Protein AF-A0A2D9XVH6-F1 (afdb_monomer)

Radius of gyration: 22.22 Å; Cα contacts (8 Å, |Δi|>4): 385; chains: 1; bounding box: 54×50×65 Å

pLDDT: mean 90.27, std 11.24, range [42.72, 98.5]

Solvent-accessible surface area (backbone atoms only — not comparable to full-atom values): 17294 Å² total; per-residue (Å²): 134,80,88,54,77,80,76,74,51,83,70,87,74,83,79,66,89,84,59,64,83,63,78,88,27,75,91,72,63,66,94,63,78,64,67,56,94,67,63,64,67,63,54,50,54,52,51,53,51,52,52,51,52,57,74,74,50,71,80,28,45,67,46,10,51,49,28,38,50,53,14,51,44,24,43,71,63,70,59,36,52,69,60,12,50,52,24,37,51,50,12,61,74,15,53,40,51,74,69,57,47,53,52,44,53,53,50,55,38,51,46,25,45,42,70,65,41,22,73,58,16,30,68,65,34,54,69,90,65,85,74,67,94,46,74,52,44,53,51,22,44,50,19,31,36,41,60,54,41,53,68,64,50,49,58,48,35,61,53,43,76,76,68,60,55,87,84,42,92,56,40,65,46,48,49,56,53,38,50,51,42,54,74,23,34,69,84,43,56,73,59,14,40,52,43,40,34,46,50,31,38,21,54,38,26,48,62,45,61,39,47,72,60,17,52,50,41,37,52,47,36,47,73,74,32,60,86,24,68,38,27,57,59,40,38,49,51,45,17,54,51,27,45,69,70,69,39,50,72,60,15,37,59,44,15,68,66,36,72,49,86,92,49,24,51,50,17,31,47,44,30,15,46,43,26,41,76,75,70,64,38,56,70,59,12,51,53,32,48,50,46,35,65,74,75,32,81,86,47,88,57,48,64,65,46,55,56,48,51,58,54,53,56,58,63,75,76,110

Secondary structure (DSSP, 8-state):
-PPPGGGG--------SS--SSTT-TTT--TTSSPP---HHHHHHHHHHHHHHHHHS-SSHHHHHHHHHHHHHIIIII--HHHHHHHHHHHHHT---HHHHHHHHHHHHHHHHHTT-HHHHHHHH--SSS---SHHHHHHHHHHHHTT--HHHHHHHHHHHHHS-TTSTTHHHHHHHHHHHIIIIIT--HHHHHHHHHHHHHHHHHHTT-HHHHHHHHHHHHHH-TTSTTHHHHHHHHHHHHHHTT-HHHHHHHHTT---TTTHHHHHHHHHHHIIIII--HHHHHHHHHHHHHH-TT-TTHHHHHHHHHHHHHHH--

Mean predicted aligned error: 5.64 Å

Sequence (318 aa):
MGRGYENQIIQDQIKLEFVNWFPKNEFFNYKLIKSPDIKNDLLANTIEHYQSILALLPLSNTTATVYYRLGEIQSKIIRDYKGSLISYKAALEAKPNFELTKIIHQRIGELYILSGEYELATKYFIPKDHIPIDNKTIHYINSLLYNKNIDTPSALFDSVALTLEPNHHYFNDLLEMHDLIINYYTDGTRDDKEAFKSFFDAEGLIRQHKIPEAISSLNEISNRYPDALITPLSTLRLAILLVEFNEYEKALSVALTIEDPTLKDKGLALAGEIEERFLGNTENALKHYYRILSECESSLLIEPIRLNIRKLSKRNES

Structure (mmCIF, N/CA/C/O backbone):
data_AF-A0A2D9XVH6-F1
#
_entry.id   AF-A0A2D9XVH6-F1
#
loop_
_atom_site.group_PDB
_atom_site.id
_atom_site.type_symbol
_atom_site.label_atom_id
_atom_site.label_alt_id
_atom_site.label_comp_id
_atom_site.label_asym_id
_atom_site.label_entity_id
_atom_site.label_seq_id
_atom_site.pdbx_PDB_ins_code
_atom_site.Cartn_x
_atom_site.Cartn_y
_atom_site.Cartn_z
_atom_site.occupancy
_atom_site.B_iso_or_equiv
_atom_site.auth_seq_id
_atom_site.auth_comp_id
_atom_site.auth_asym_id
_atom_site.auth_atom_id
_atom_site.pdbx_PDB_model_num
ATOM 1 N N . MET A 1 1 ? 28.327 -1.102 -6.921 1.00 46.78 1 MET A N 1
ATOM 2 C CA . MET A 1 1 ? 27.990 0.294 -7.285 1.00 46.78 1 MET A CA 1
ATOM 3 C C . MET A 1 1 ? 28.101 1.150 -6.028 1.00 46.78 1 MET A C 1
ATOM 5 O O . MET A 1 1 ? 27.634 0.703 -4.990 1.00 46.78 1 MET A O 1
ATOM 9 N N . GLY A 1 2 ? 28.764 2.312 -6.079 1.00 42.72 2 GLY A N 1
ATOM 10 C CA . GLY A 1 2 ? 28.808 3.247 -4.941 1.00 42.72 2 GLY A CA 1
ATOM 11 C C . GLY A 1 2 ? 27.436 3.884 -4.688 1.00 42.72 2 GLY A C 1
ATOM 12 O O . GLY A 1 2 ? 26.670 4.047 -5.639 1.00 42.72 2 GLY A O 1
ATOM 13 N N . ARG A 1 3 ? 27.121 4.221 -3.428 1.00 49.00 3 ARG A N 1
ATOM 14 C CA . ARG A 1 3 ? 25.844 4.852 -3.036 1.00 49.00 3 ARG A CA 1
ATOM 15 C C . ARG A 1 3 ? 25.672 6.176 -3.797 1.00 49.00 3 ARG A C 1
ATOM 17 O O . ARG A 1 3 ? 26.502 7.067 -3.645 1.00 49.00 3 ARG A O 1
ATOM 24 N N . GLY A 1 4 ? 24.647 6.284 -4.644 1.00 56.75 4 GLY A N 1
ATOM 25 C CA . GLY A 1 4 ? 24.280 7.540 -5.309 1.00 56.75 4 GLY A CA 1
ATOM 26 C C . GLY A 1 4 ? 23.574 8.504 -4.352 1.00 56.75 4 GLY A C 1
ATOM 27 O O . GLY A 1 4 ? 23.100 8.074 -3.296 1.00 56.75 4 GLY A O 1
ATOM 28 N N . TYR A 1 5 ? 23.537 9.789 -4.714 1.00 56.16 5 TYR A N 1
ATOM 29 C CA . TYR A 1 5 ? 22.962 10.876 -3.911 1.00 56.16 5 TYR A CA 1
ATOM 30 C C . TYR A 1 5 ? 21.512 10.579 -3.496 1.00 56.16 5 TYR A C 1
ATOM 32 O O . TYR A 1 5 ? 21.156 10.768 -2.341 1.00 56.16 5 TYR A O 1
ATOM 40 N N . GLU A 1 6 ? 20.727 9.969 -4.387 1.00 57.69 6 GLU A N 1
ATOM 41 C CA . GLU A 1 6 ? 19.346 9.526 -4.169 1.00 57.69 6 GLU A CA 1
ATOM 42 C C . GLU A 1 6 ? 19.165 8.540 -3.000 1.00 57.69 6 GLU A C 1
ATOM 44 O O . GLU A 1 6 ? 18.092 8.471 -2.409 1.00 57.69 6 GLU A O 1
ATOM 49 N N . ASN A 1 7 ? 20.217 7.811 -2.615 1.00 54.06 7 ASN A N 1
ATOM 50 C CA . ASN A 1 7 ? 20.165 6.850 -1.507 1.00 54.06 7 ASN A CA 1
ATOM 51 C C . ASN A 1 7 ? 20.358 7.505 -0.134 1.00 54.06 7 ASN A C 1
ATOM 53 O O . ASN A 1 7 ? 20.183 6.842 0.884 1.00 54.06 7 ASN A O 1
ATOM 57 N N . GLN A 1 8 ? 20.763 8.777 -0.090 1.00 51.97 8 GLN A N 1
ATOM 58 C CA . GLN A 1 8 ? 20.976 9.525 1.154 1.00 51.97 8 GLN A CA 1
ATOM 59 C C . GLN A 1 8 ? 19.731 10.308 1.587 1.00 51.97 8 GLN A C 1
ATOM 61 O O . GLN A 1 8 ? 19.762 10.995 2.601 1.00 51.97 8 GLN A O 1
ATOM 66 N N . ILE A 1 9 ? 18.641 10.202 0.825 1.00 52.69 9 ILE A N 1
ATOM 67 C CA . ILE A 1 9 ? 17.504 11.120 0.907 1.00 52.69 9 ILE A CA 1
ATOM 68 C C . ILE A 1 9 ? 16.277 10.493 1.588 1.00 52.69 9 ILE A C 1
ATOM 70 O O . ILE A 1 9 ? 15.167 10.993 1.479 1.00 52.69 9 ILE A O 1
ATOM 74 N N . ILE A 1 10 ? 16.445 9.378 2.295 1.00 49.84 10 ILE A N 1
ATOM 75 C CA . ILE A 1 10 ? 15.344 8.762 3.041 1.00 49.84 10 ILE A CA 1
ATOM 76 C C . ILE A 1 10 ? 15.387 9.322 4.464 1.00 49.84 10 ILE A C 1
ATOM 78 O O . ILE A 1 10 ? 16.247 8.927 5.250 1.00 49.84 10 ILE A O 1
ATOM 82 N N . GLN A 1 11 ? 14.482 10.248 4.779 1.00 50.91 11 GLN A N 1
ATOM 83 C CA . GLN A 1 11 ? 14.265 10.748 6.138 1.00 50.91 11 GLN A CA 1
ATOM 84 C C . GLN A 1 11 ? 12.806 10.542 6.569 1.00 50.91 11 GLN A C 1
ATOM 86 O O . GLN A 1 11 ? 11.882 10.697 5.773 1.00 50.91 11 GLN A O 1
ATOM 91 N N . ASP A 1 12 ? 12.657 10.149 7.836 1.00 53.47 12 ASP A N 1
ATOM 92 C CA . ASP A 1 12 ? 11.484 10.261 8.710 1.00 53.47 12 ASP A CA 1
ATOM 93 C C . ASP A 1 12 ? 10.130 9.804 8.151 1.00 53.47 12 ASP A C 1
ATOM 95 O O . ASP A 1 12 ? 9.167 10.565 8.035 1.00 53.47 12 ASP A O 1
ATOM 99 N N . GLN A 1 13 ? 10.017 8.500 7.886 1.00 63.88 13 GLN A N 1
ATOM 100 C CA . GLN A 1 13 ? 8.704 7.859 7.855 1.00 63.88 13 GLN A CA 1
ATOM 101 C C . GLN A 1 13 ? 8.213 7.618 9.281 1.00 63.88 13 GLN A C 1
ATOM 103 O O . GLN A 1 13 ? 8.956 7.113 10.129 1.00 63.88 13 GLN A O 1
ATOM 108 N N . ILE A 1 14 ? 6.947 7.959 9.536 1.00 74.50 14 ILE A N 1
ATOM 109 C CA . ILE A 1 14 ? 6.292 7.599 10.789 1.00 74.50 14 ILE A CA 1
ATOM 110 C C . ILE A 1 14 ? 6.298 6.078 10.890 1.00 74.50 14 ILE A C 1
ATOM 112 O O . ILE A 1 14 ? 5.814 5.377 10.006 1.00 74.50 14 ILE A O 1
ATOM 116 N N . LYS A 1 15 ? 6.873 5.574 11.978 1.00 81.06 15 LYS A N 1
ATOM 117 C CA . LYS A 1 15 ? 6.890 4.150 12.278 1.00 81.06 15 LYS A CA 1
ATOM 118 C C . LYS A 1 15 ? 5.868 3.871 13.364 1.00 81.06 15 LYS A C 1
ATOM 120 O O . LYS A 1 15 ? 6.091 4.291 14.500 1.00 81.06 15 LYS A O 1
ATOM 125 N N . LEU A 1 16 ? 4.799 3.164 13.009 1.00 88.38 16 LEU A N 1
ATOM 126 C CA . LEU A 1 16 ? 3.810 2.650 13.951 1.00 88.38 16 LEU A CA 1
ATOM 127 C C . LEU A 1 16 ? 4.338 1.379 14.637 1.00 88.38 16 LEU A C 1
ATOM 129 O O . LEU A 1 16 ? 5.013 0.546 14.021 1.00 88.38 16 LEU A O 1
ATOM 133 N N . GLU A 1 17 ? 4.080 1.251 15.933 1.00 90.19 17 GLU A N 1
ATOM 134 C CA . GLU A 1 17 ? 4.534 0.146 16.775 1.00 90.19 17 GLU A CA 1
ATOM 135 C C . GLU A 1 17 ? 3.579 -1.042 16.708 1.00 90.19 17 GLU A C 1
ATOM 137 O O . GLU A 1 17 ? 4.049 -2.179 16.618 1.00 90.19 17 GLU A O 1
ATOM 142 N N . PHE A 1 18 ? 2.264 -0.800 16.707 1.00 92.25 18 PHE A N 1
ATOM 143 C CA . PHE A 1 18 ? 1.274 -1.879 16.793 1.00 92.25 18 PHE A CA 1
ATOM 144 C C . PHE A 1 18 ? 0.627 -2.214 15.454 1.00 92.25 18 PHE A C 1
ATOM 146 O O . PHE A 1 18 ? 0.474 -3.388 15.119 1.00 92.25 18 PHE A O 1
ATOM 153 N N . VAL A 1 19 ? 0.258 -1.195 14.676 1.00 91.31 19 VAL A N 1
ATOM 154 C CA . VAL A 1 19 ? -0.554 -1.372 13.468 1.00 91.31 19 VAL A CA 1
ATOM 155 C C . VAL A 1 19 ? 0.204 -0.861 12.258 1.00 91.31 19 VAL A C 1
ATOM 157 O O . VAL A 1 19 ? 0.310 0.337 12.036 1.00 91.31 19 VAL A O 1
ATOM 160 N N . ASN A 1 20 ? 0.731 -1.787 11.461 1.00 86.69 20 ASN A N 1
ATOM 161 C CA . ASN A 1 20 ? 1.395 -1.473 10.202 1.00 86.69 20 ASN A CA 1
ATOM 162 C C . ASN A 1 20 ? 0.554 -1.980 9.031 1.00 86.69 20 ASN A C 1
ATOM 164 O O . ASN A 1 20 ? -0.013 -3.073 9.094 1.00 86.69 20 ASN A O 1
ATOM 168 N N . TRP A 1 21 ? 0.494 -1.197 7.957 1.00 89.44 21 TRP A N 1
ATOM 169 C CA . TRP A 1 21 ? -0.174 -1.606 6.728 1.00 89.44 21 TRP A CA 1
ATOM 170 C C . TRP A 1 21 ? 0.659 -2.669 6.005 1.00 89.44 21 TRP A C 1
ATOM 172 O O . TRP A 1 21 ? 1.737 -2.344 5.511 1.00 89.44 21 TRP A O 1
ATOM 182 N N . PHE A 1 22 ? 0.185 -3.924 6.005 1.00 86.94 22 PHE A N 1
ATOM 183 C CA . PHE A 1 22 ? 0.823 -5.092 5.372 1.00 86.94 22 PHE A CA 1
ATOM 184 C C . PHE A 1 22 ? 2.365 -5.050 5.438 1.00 86.94 22 PHE A C 1
ATOM 186 O O . PHE A 1 22 ? 3.045 -4.812 4.432 1.00 86.94 22 PHE A O 1
ATOM 193 N N . PRO A 1 23 ? 2.947 -5.187 6.647 1.00 77.12 23 PRO A N 1
ATOM 194 C CA . PRO A 1 23 ? 4.353 -4.889 6.866 1.00 77.12 23 PRO A CA 1
ATOM 195 C C . PRO A 1 23 ? 5.244 -5.801 6.019 1.00 77.12 23 PRO A C 1
ATOM 197 O O . PRO A 1 23 ? 5.327 -6.997 6.273 1.00 77.12 23 PRO A O 1
ATOM 200 N N . LYS A 1 24 ? 6.000 -5.192 5.094 1.00 78.50 24 LYS A N 1
ATOM 201 C CA . LYS A 1 24 ? 6.926 -5.849 4.148 1.00 78.50 24 LYS A CA 1
ATOM 202 C C . LYS A 1 24 ? 6.269 -6.580 2.971 1.00 78.50 24 LYS A C 1
ATOM 204 O O . LYS A 1 24 ? 7.008 -7.203 2.220 1.00 78.50 24 LYS A O 1
ATOM 209 N N . ASN A 1 25 ? 4.960 -6.446 2.767 1.00 89.88 25 ASN A N 1
ATOM 210 C CA . ASN A 1 25 ? 4.309 -6.995 1.584 1.00 89.88 25 ASN A CA 1
ATOM 211 C C . ASN A 1 25 ? 4.618 -6.122 0.352 1.00 89.88 25 ASN A C 1
ATOM 213 O O . ASN A 1 25 ? 4.310 -4.922 0.319 1.00 89.88 25 ASN A O 1
ATOM 217 N N . GLU A 1 26 ? 5.234 -6.704 -0.677 1.00 89.81 26 GLU A N 1
ATOM 218 C CA . GLU A 1 26 ? 5.688 -5.967 -1.862 1.00 89.81 26 GLU A CA 1
ATOM 219 C C . GLU A 1 26 ? 4.531 -5.389 -2.707 1.00 89.81 26 GLU A C 1
ATOM 221 O O . GLU A 1 26 ? 4.723 -4.392 -3.415 1.00 89.81 26 GLU A O 1
ATOM 226 N N . PHE A 1 27 ? 3.300 -5.901 -2.567 1.00 91.44 27 PHE A N 1
ATOM 227 C CA . PHE A 1 27 ? 2.109 -5.335 -3.218 1.00 91.44 27 PHE A CA 1
ATOM 228 C C . PHE A 1 27 ? 1.776 -3.929 -2.706 1.00 91.44 27 PHE A C 1
ATOM 230 O O . PHE A 1 27 ? 1.419 -3.046 -3.493 1.00 91.44 27 PHE A O 1
ATOM 237 N N . PHE A 1 28 ? 2.007 -3.669 -1.418 1.00 87.81 28 PHE A N 1
ATOM 238 C CA . PHE A 1 28 ? 1.707 -2.390 -0.767 1.00 87.81 28 PHE A CA 1
ATOM 239 C C . PHE A 1 28 ? 2.953 -1.569 -0.408 1.00 87.81 28 PHE A C 1
ATOM 241 O O . PHE A 1 28 ? 2.833 -0.506 0.183 1.00 87.81 28 PHE A O 1
ATOM 248 N N . ASN A 1 29 ? 4.160 -2.005 -0.774 1.00 73.00 29 ASN A N 1
ATOM 249 C CA . ASN A 1 29 ? 5.412 -1.352 -0.379 1.00 73.00 29 ASN A CA 1
ATOM 250 C C . ASN A 1 29 ? 5.604 0.071 -0.950 1.00 73.00 29 ASN A C 1
ATOM 252 O O . ASN A 1 29 ? 6.168 0.244 -2.035 1.00 73.00 29 ASN A O 1
ATOM 256 N N . TYR A 1 30 ? 5.190 1.107 -0.221 1.00 68.19 30 TYR A N 1
ATOM 257 C CA . TYR A 1 30 ? 5.340 2.515 -0.602 1.00 68.19 30 TYR A CA 1
ATOM 258 C C . TYR A 1 30 ? 6.590 3.157 0.024 1.00 68.19 30 TYR A C 1
ATOM 260 O O . TYR A 1 30 ? 6.535 3.933 0.968 1.00 68.19 30 TYR A O 1
ATOM 268 N N . LYS A 1 31 ? 7.779 2.892 -0.524 1.00 58.66 31 LYS A N 1
ATOM 269 C CA . LYS A 1 31 ? 9.038 3.389 0.076 1.00 58.66 31 LYS A CA 1
ATOM 270 C C . LYS A 1 31 ? 9.138 4.919 0.259 1.00 58.66 31 LYS A C 1
ATOM 272 O O . LYS A 1 31 ? 10.018 5.341 0.997 1.00 58.66 31 LYS A O 1
ATOM 277 N N . LEU A 1 32 ? 8.278 5.743 -0.359 1.00 57.59 32 LEU A N 1
ATOM 278 C CA . LEU A 1 32 ? 8.366 7.215 -0.352 1.00 57.59 32 LEU A CA 1
ATOM 279 C C . LEU A 1 32 ? 6.993 7.927 -0.453 1.00 57.59 32 LEU A C 1
ATOM 281 O O . LEU A 1 32 ? 6.768 8.696 -1.379 1.00 57.59 32 LEU A O 1
ATOM 285 N N . ILE A 1 33 ? 6.060 7.729 0.487 1.00 59.94 33 ILE A N 1
ATOM 286 C CA . ILE A 1 33 ? 4.796 8.506 0.468 1.00 59.94 33 ILE A CA 1
ATOM 287 C C . ILE A 1 33 ? 5.046 10.021 0.590 1.00 59.94 33 ILE A C 1
ATOM 289 O O . ILE A 1 33 ? 4.496 10.822 -0.177 1.00 59.94 33 ILE A O 1
ATOM 293 N N . LYS A 1 34 ? 5.928 10.424 1.511 1.00 63.81 34 LYS A N 1
ATOM 294 C CA . LYS A 1 34 ? 6.395 11.810 1.625 1.00 63.81 34 LYS A CA 1
ATOM 295 C C . LYS A 1 34 ? 7.558 12.046 0.673 1.00 63.81 34 LYS A C 1
ATOM 297 O O . LYS A 1 34 ? 8.501 11.256 0.631 1.00 63.81 34 LYS A O 1
ATOM 302 N N . SER A 1 35 ? 7.486 13.147 -0.076 1.00 62.94 35 SER A N 1
ATOM 303 C CA . SER A 1 35 ? 8.661 13.642 -0.787 1.00 62.94 35 SER A CA 1
ATOM 304 C C . SER A 1 35 ? 9.744 13.965 0.236 1.00 62.94 35 SER A C 1
ATOM 306 O O . SER A 1 35 ? 9.429 14.527 1.288 1.00 62.94 35 SER A O 1
ATOM 308 N N . PRO A 1 36 ? 11.003 13.628 -0.051 1.00 64.69 36 PRO A N 1
ATOM 309 C CA . PRO A 1 36 ? 12.085 14.009 0.831 1.00 64.69 36 PRO A CA 1
ATOM 310 C C . PRO A 1 36 ? 12.213 15.531 0.931 1.00 64.69 36 PRO A C 1
ATOM 312 O O . PRO A 1 36 ? 12.060 16.233 -0.071 1.00 64.69 36 PRO A O 1
ATOM 315 N N . ASP A 1 37 ? 12.548 16.028 2.121 1.00 65.69 37 ASP A N 1
ATOM 316 C CA . ASP A 1 37 ? 12.876 17.438 2.327 1.00 65.69 37 ASP A CA 1
ATOM 317 C C . ASP A 1 37 ? 14.290 17.719 1.793 1.00 65.69 37 ASP A C 1
ATOM 319 O O . ASP A 1 37 ? 15.303 17.469 2.450 1.00 65.69 37 ASP A O 1
ATOM 323 N N . ILE A 1 38 ? 14.371 18.165 0.537 1.00 66.94 38 ILE A N 1
ATOM 324 C CA . ILE A 1 38 ? 15.629 18.536 -0.112 1.00 66.94 38 ILE A CA 1
ATOM 325 C C . ILE A 1 38 ? 15.617 20.029 -0.391 1.00 66.94 38 ILE A C 1
ATOM 327 O O . ILE A 1 38 ? 14.724 20.544 -1.061 1.00 66.94 38 ILE A O 1
ATOM 331 N N . LYS A 1 39 ? 16.688 20.716 0.015 1.00 70.56 39 LYS A N 1
ATOM 332 C CA . LYS A 1 39 ? 16.930 22.101 -0.400 1.00 70.56 39 LYS A CA 1
ATOM 333 C C . LYS A 1 39 ? 16.999 22.191 -1.927 1.00 70.56 39 LYS A C 1
ATOM 335 O O . LYS A 1 39 ? 17.870 21.569 -2.539 1.00 70.56 39 LYS A O 1
ATOM 340 N N . ASN A 1 40 ? 16.133 23.016 -2.513 1.00 72.31 40 ASN A N 1
ATOM 341 C CA . ASN A 1 40 ? 16.018 23.206 -3.963 1.00 72.31 40 ASN A CA 1
ATOM 342 C C . ASN A 1 40 ? 17.371 23.464 -4.648 1.00 72.31 40 ASN A C 1
ATOM 344 O O . ASN A 1 40 ? 17.654 22.851 -5.674 1.00 72.31 40 ASN A O 1
ATOM 348 N N . ASP A 1 41 ? 18.240 24.279 -4.044 1.00 73.44 41 ASP A N 1
ATOM 349 C CA . ASP A 1 41 ? 19.558 24.609 -4.606 1.00 73.44 41 ASP A CA 1
ATOM 350 C C . ASP A 1 41 ? 20.472 23.380 -4.746 1.00 73.44 41 ASP A C 1
ATOM 352 O O . ASP A 1 41 ? 21.209 23.239 -5.718 1.00 73.44 41 ASP A O 1
ATOM 356 N N . LEU A 1 42 ? 20.416 22.446 -3.792 1.00 76.38 42 LEU A N 1
ATOM 357 C CA . LEU A 1 42 ? 21.248 21.241 -3.810 1.00 76.38 42 LEU A CA 1
ATOM 358 C C . LEU A 1 42 ? 20.768 20.243 -4.873 1.00 76.38 42 LEU A C 1
ATOM 360 O O . LEU A 1 42 ? 21.581 19.602 -5.547 1.00 76.38 42 LEU A O 1
ATOM 364 N N . LEU A 1 43 ? 19.449 20.143 -5.053 1.00 80.19 43 LEU A N 1
ATOM 365 C CA . LEU A 1 43 ? 18.845 19.348 -6.117 1.00 80.19 43 LEU A CA 1
ATOM 366 C C . LEU A 1 43 ? 19.177 19.932 -7.497 1.00 80.19 43 LEU A C 1
ATOM 368 O O . LEU A 1 43 ? 19.607 19.186 -8.377 1.00 80.19 43 LEU A O 1
ATOM 372 N N . ALA A 1 44 ? 19.053 21.252 -7.661 1.00 81.81 44 ALA A N 1
ATOM 373 C CA . ALA A 1 44 ? 19.393 21.956 -8.896 1.00 81.81 44 ALA A CA 1
ATOM 374 C C . ALA A 1 44 ? 20.865 21.739 -9.281 1.00 81.81 44 ALA A C 1
ATOM 376 O O . ALA A 1 44 ? 21.142 21.229 -10.365 1.00 81.81 44 ALA A O 1
ATOM 377 N N . ASN A 1 45 ? 21.797 21.978 -8.351 1.00 83.44 45 ASN A N 1
ATOM 378 C CA . ASN A 1 45 ? 23.230 21.751 -8.571 1.00 83.44 45 ASN A CA 1
ATOM 379 C C . ASN A 1 45 ? 23.542 20.297 -8.973 1.00 83.44 45 ASN A C 1
ATOM 381 O O . ASN A 1 45 ? 24.396 20.042 -9.823 1.00 83.44 45 ASN A O 1
A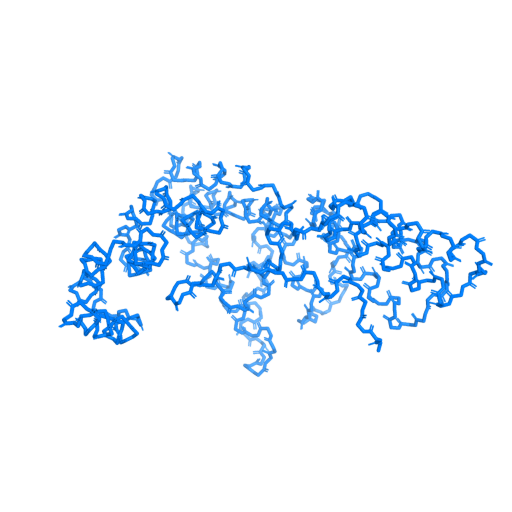TOM 385 N N . THR A 1 46 ? 22.846 19.321 -8.377 1.00 85.44 46 THR A N 1
ATOM 386 C CA . THR A 1 46 ? 23.024 17.897 -8.709 1.00 85.44 46 THR A CA 1
ATOM 387 C C . THR A 1 46 ? 22.579 17.594 -10.141 1.00 85.44 46 THR A C 1
ATOM 389 O O . THR A 1 46 ? 23.270 16.880 -10.871 1.00 85.44 46 THR A O 1
ATOM 392 N N . ILE A 1 47 ? 21.436 18.144 -10.558 1.00 87.31 47 ILE A N 1
ATOM 393 C CA . ILE A 1 47 ? 20.909 17.983 -11.917 1.00 87.31 47 ILE A CA 1
ATOM 394 C C . ILE A 1 47 ? 21.849 18.640 -12.933 1.00 87.31 47 ILE A C 1
ATOM 396 O O . ILE A 1 47 ? 22.214 17.996 -13.918 1.00 87.31 47 ILE A O 1
ATOM 400 N N . GLU A 1 48 ? 22.304 19.868 -12.669 1.00 88.06 48 GLU A N 1
ATOM 401 C CA . GLU A 1 48 ? 23.253 20.592 -13.526 1.00 88.06 48 GLU A CA 1
ATOM 402 C C . GLU A 1 48 ? 24.575 19.833 -13.693 1.00 88.06 48 GLU A C 1
ATOM 404 O O . GLU A 1 48 ? 25.121 19.743 -14.799 1.00 88.06 48 GLU A O 1
ATOM 409 N N . HIS A 1 49 ? 25.079 19.223 -12.617 1.00 88.19 49 HIS A N 1
ATOM 410 C CA . HIS A 1 49 ? 26.289 18.409 -12.672 1.00 88.19 49 HIS A CA 1
ATOM 411 C C . HIS A 1 49 ? 26.118 17.188 -13.586 1.00 88.19 49 HIS A C 1
ATOM 413 O O . HIS A 1 49 ? 26.964 16.932 -14.447 1.00 88.19 49 HIS A O 1
ATOM 419 N N . TYR A 1 50 ? 25.010 16.452 -13.454 1.00 90.69 50 TYR A N 1
ATOM 420 C CA . TYR A 1 50 ? 24.729 15.320 -14.338 1.00 90.69 50 TYR A CA 1
ATOM 421 C C . TYR A 1 50 ? 24.559 15.747 -15.797 1.00 90.69 50 TYR A C 1
ATOM 423 O O . TYR A 1 50 ? 25.112 15.101 -16.687 1.00 90.69 50 TYR A O 1
ATOM 431 N N . GLN A 1 51 ? 23.859 16.852 -16.053 1.00 89.69 51 GLN A N 1
ATOM 432 C CA . GLN A 1 51 ? 23.698 17.397 -17.402 1.00 89.69 51 GLN A CA 1
ATOM 433 C C . GLN A 1 51 ? 25.043 17.807 -18.018 1.00 89.69 51 GLN A C 1
ATOM 435 O O . GLN A 1 51 ? 25.295 17.512 -19.185 1.00 89.69 51 GLN A O 1
ATOM 440 N N . SER A 1 52 ? 25.942 18.396 -17.227 1.00 90.81 52 SER A N 1
ATOM 441 C CA . SER A 1 52 ? 27.296 18.753 -17.667 1.00 90.81 52 SER A CA 1
ATOM 442 C C . SER A 1 52 ? 28.114 17.525 -18.076 1.00 90.81 52 SER A C 1
ATOM 444 O O . SER A 1 52 ? 28.770 17.537 -19.115 1.00 90.81 52 SER A O 1
ATOM 446 N N . ILE A 1 53 ? 28.042 16.431 -17.306 1.00 89.50 53 ILE A N 1
ATOM 447 C CA . ILE A 1 53 ? 28.704 15.166 -17.666 1.00 89.50 53 ILE A CA 1
ATOM 448 C C . ILE A 1 53 ? 28.168 14.634 -19.003 1.00 89.50 53 ILE A C 1
ATOM 450 O O . ILE A 1 53 ? 28.948 14.213 -19.859 1.00 89.50 53 ILE A O 1
ATOM 454 N N . LEU A 1 54 ? 26.847 14.666 -19.191 1.00 92.69 54 LEU A N 1
ATOM 455 C CA . LEU A 1 54 ? 26.191 14.185 -20.409 1.00 92.69 54 LEU A CA 1
ATOM 456 C C . LEU A 1 54 ? 26.523 15.033 -21.643 1.00 92.69 54 LEU A C 1
ATOM 458 O O . LEU A 1 54 ? 26.574 14.494 -22.744 1.00 92.69 54 LEU A O 1
ATOM 462 N N . ALA A 1 55 ? 26.785 16.330 -21.471 1.00 90.88 55 ALA A N 1
ATOM 463 C CA . A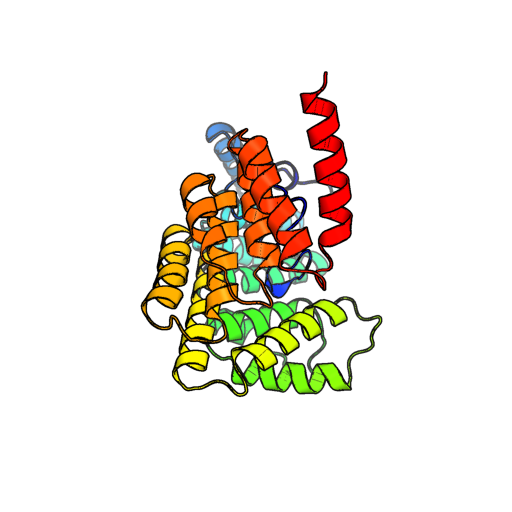LA A 1 55 ? 27.198 17.214 -22.559 1.00 90.88 55 ALA A CA 1
ATOM 464 C C . ALA A 1 55 ? 28.647 16.971 -23.022 1.00 90.88 55 ALA A C 1
ATOM 466 O O . ALA A 1 55 ? 28.980 17.243 -24.174 1.00 90.88 55 ALA A O 1
ATOM 467 N N . LEU A 1 56 ? 29.515 16.479 -22.130 1.00 91.00 56 LEU A N 1
ATOM 468 C CA . LEU A 1 56 ? 30.959 16.370 -22.372 1.00 91.00 56 LEU A CA 1
ATOM 469 C C . LEU A 1 56 ? 31.422 14.966 -22.777 1.00 91.00 56 LEU A C 1
ATOM 471 O O . LEU A 1 56 ? 32.489 14.828 -23.376 1.00 91.00 56 LEU A O 1
ATOM 475 N N . LEU A 1 57 ? 30.668 13.920 -22.428 1.00 91.44 57 LEU A N 1
ATOM 476 C CA . LEU A 1 57 ? 31.091 12.532 -22.623 1.00 91.44 57 LEU A CA 1
ATOM 477 C C . LEU A 1 57 ? 30.336 11.833 -23.765 1.00 91.44 57 LEU A C 1
ATOM 479 O O . LEU A 1 57 ? 29.126 12.001 -23.904 1.00 91.44 57 LEU A O 1
ATOM 483 N N . PRO A 1 58 ? 31.010 10.969 -24.548 1.00 92.06 58 PRO A N 1
ATOM 484 C CA . PRO A 1 58 ? 30.351 10.167 -25.573 1.00 92.06 58 PRO A CA 1
ATOM 485 C C . PRO A 1 58 ? 29.459 9.064 -24.971 1.00 92.06 58 PRO A C 1
ATOM 487 O O . PRO A 1 58 ? 29.574 8.685 -23.798 1.00 92.06 58 PRO A O 1
ATOM 490 N N . LEU A 1 59 ? 28.590 8.490 -25.810 1.00 93.81 59 LEU A N 1
ATOM 491 C CA . LEU A 1 59 ? 27.724 7.366 -25.436 1.00 93.81 59 LEU A CA 1
ATOM 492 C C . LEU A 1 59 ? 28.549 6.160 -24.966 1.00 93.81 59 LEU A C 1
ATOM 494 O O . LEU A 1 59 ? 29.396 5.635 -25.691 1.00 93.81 59 LEU A O 1
ATOM 498 N N . SER A 1 60 ? 28.294 5.731 -23.736 1.00 94.44 60 SER A N 1
ATOM 499 C CA . SER A 1 60 ? 29.001 4.659 -23.046 1.00 94.44 60 SER A CA 1
ATOM 500 C C . SER A 1 60 ? 28.185 4.179 -21.847 1.00 94.44 60 SER A C 1
ATOM 502 O O . SER A 1 60 ? 27.313 4.887 -21.344 1.00 94.44 60 SER A O 1
ATOM 504 N N . ASN A 1 61 ? 28.552 3.027 -21.283 1.00 94.25 61 ASN A N 1
ATOM 505 C CA . ASN A 1 61 ? 27.949 2.546 -20.039 1.00 94.25 61 ASN A CA 1
ATOM 506 C C . ASN A 1 61 ? 28.001 3.590 -18.896 1.00 94.25 61 ASN A C 1
ATOM 508 O O . ASN A 1 61 ? 27.116 3.627 -18.039 1.00 94.25 61 ASN A O 1
ATOM 512 N N . THR A 1 62 ? 29.015 4.461 -18.885 1.00 93.62 62 THR A N 1
ATOM 513 C CA . THR A 1 62 ? 29.116 5.569 -17.927 1.00 93.62 62 THR A CA 1
ATOM 514 C C . THR A 1 62 ? 28.006 6.594 -18.143 1.00 93.62 62 THR A C 1
ATOM 516 O O . THR A 1 62 ? 27.279 6.896 -17.200 1.00 93.62 62 THR A O 1
ATOM 519 N N . THR A 1 63 ? 27.816 7.091 -19.368 1.00 95.56 63 THR A N 1
ATOM 520 C CA . THR A 1 63 ? 26.743 8.057 -19.664 1.00 95.56 63 THR A CA 1
ATOM 521 C C . THR A 1 63 ? 25.354 7.429 -19.538 1.00 95.56 63 THR A C 1
ATOM 523 O O . THR A 1 63 ? 24.450 8.082 -19.023 1.00 95.56 63 THR A O 1
ATOM 526 N N . ALA A 1 64 ? 25.200 6.134 -19.837 1.00 96.75 64 ALA A N 1
ATOM 527 C CA . ALA A 1 64 ? 23.985 5.377 -19.526 1.00 96.75 64 ALA A CA 1
ATOM 528 C C . ALA A 1 64 ? 23.662 5.373 -18.023 1.00 96.75 64 ALA A C 1
ATOM 530 O O . ALA A 1 64 ? 22.514 5.564 -17.626 1.00 96.75 64 ALA A O 1
ATOM 531 N N . THR A 1 65 ? 24.679 5.214 -17.170 1.00 95.88 65 THR A N 1
ATOM 532 C CA . THR A 1 65 ? 24.511 5.274 -15.709 1.00 95.88 65 THR A CA 1
ATOM 533 C C . THR A 1 65 ? 24.079 6.670 -15.255 1.00 95.88 65 THR A C 1
ATOM 535 O O . THR A 1 65 ? 23.258 6.789 -14.346 1.00 95.88 65 THR A O 1
ATOM 538 N N . VAL A 1 66 ? 24.602 7.728 -15.882 1.00 95.56 66 VAL A N 1
ATOM 539 C CA . VAL A 1 66 ? 24.208 9.110 -15.570 1.00 95.56 66 VAL A CA 1
ATOM 540 C C . VAL A 1 66 ? 22.756 9.378 -15.967 1.00 95.56 66 VAL A C 1
ATOM 542 O O . VAL A 1 66 ? 21.991 9.857 -15.132 1.00 95.56 66 VAL A O 1
ATOM 545 N N . TYR A 1 67 ? 22.346 9.001 -17.182 1.00 97.00 67 TYR A N 1
ATOM 546 C CA . TYR A 1 67 ? 20.944 9.093 -17.604 1.00 97.00 67 TYR A CA 1
ATOM 547 C C . TYR A 1 67 ? 20.008 8.303 -16.682 1.00 97.00 67 TYR A C 1
ATOM 549 O O . TYR A 1 67 ? 18.976 8.820 -16.262 1.00 97.00 67 TYR A O 1
ATOM 557 N N . TYR A 1 68 ? 20.390 7.080 -16.300 1.00 96.25 68 TYR A N 1
ATOM 558 C CA . TYR A 1 68 ? 19.626 6.277 -15.345 1.00 96.25 68 TYR A CA 1
ATOM 559 C C . TYR A 1 68 ? 19.432 7.004 -14.005 1.00 96.25 68 TYR A C 1
ATOM 561 O O . TYR A 1 68 ? 18.312 7.092 -13.507 1.00 96.25 68 TYR A O 1
ATOM 569 N N . ARG A 1 69 ? 20.498 7.583 -13.435 1.00 93.56 69 ARG A N 1
ATOM 570 C CA . ARG A 1 69 ? 20.413 8.333 -12.170 1.00 93.56 69 ARG A CA 1
ATOM 571 C C . ARG A 1 69 ? 19.558 9.590 -12.283 1.00 93.56 69 ARG A C 1
ATOM 573 O O . ARG A 1 69 ? 18.818 9.898 -11.353 1.00 93.56 69 ARG A O 1
ATOM 580 N N . LEU A 1 70 ? 19.628 10.292 -13.413 1.00 93.50 70 LEU A N 1
ATOM 581 C CA . LEU A 1 70 ? 18.758 11.435 -13.675 1.00 93.50 70 LEU A CA 1
ATOM 582 C C . LEU A 1 70 ? 17.284 11.004 -13.701 1.00 93.50 70 LEU A C 1
ATOM 584 O O . LEU A 1 70 ? 16.450 11.659 -13.079 1.00 93.50 70 LEU A O 1
ATOM 588 N N . GLY A 1 71 ? 16.982 9.863 -14.329 1.00 94.19 71 GLY A N 1
ATOM 589 C CA . GLY A 1 71 ? 15.645 9.270 -14.319 1.00 94.19 71 GLY A CA 1
ATOM 590 C C . GLY A 1 71 ? 15.158 8.886 -12.917 1.00 94.19 71 GLY A C 1
ATOM 591 O O . GLY A 1 71 ? 13.998 9.143 -12.585 1.00 94.19 71 GLY A O 1
ATOM 592 N N . GLU A 1 72 ? 16.033 8.345 -12.065 1.00 92.12 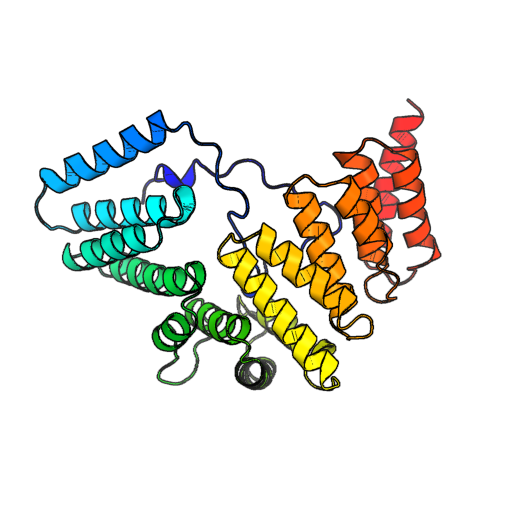72 GLU A N 1
ATOM 593 C CA . GLU A 1 72 ? 15.705 8.021 -10.667 1.00 92.12 72 GLU A CA 1
ATOM 594 C C . GLU A 1 72 ? 15.391 9.289 -9.855 1.00 92.12 72 GLU A C 1
ATOM 596 O O . GLU A 1 72 ? 14.416 9.311 -9.107 1.00 92.12 72 GLU A O 1
ATOM 601 N N . ILE A 1 73 ? 16.159 10.369 -10.042 1.00 88.75 73 ILE A N 1
ATOM 602 C CA . ILE A 1 73 ? 15.887 11.673 -9.413 1.00 88.75 73 ILE A CA 1
ATOM 603 C C . ILE A 1 73 ? 14.542 12.228 -9.890 1.00 88.75 73 ILE A C 1
ATOM 605 O O . ILE A 1 73 ? 13.699 12.613 -9.079 1.00 88.75 73 ILE A O 1
ATOM 609 N N . GLN A 1 74 ? 14.312 12.236 -11.203 1.00 91.19 74 GLN A N 1
ATOM 610 C CA . GLN A 1 74 ? 13.076 12.754 -11.782 1.00 91.19 74 GLN A CA 1
ATOM 611 C C . GLN A 1 74 ? 11.847 11.988 -11.291 1.00 91.19 74 GLN A C 1
ATOM 613 O O . GLN A 1 74 ? 10.863 12.617 -10.923 1.00 91.19 74 GLN A O 1
ATOM 618 N N . SER A 1 75 ? 11.903 10.656 -11.216 1.00 89.69 75 SER A N 1
ATOM 619 C CA . SER A 1 75 ? 10.758 9.841 -10.783 1.00 89.69 75 SER A CA 1
ATOM 620 C C . SER A 1 75 ? 10.519 9.872 -9.274 1.00 89.69 75 SER A C 1
ATOM 622 O O . SER A 1 75 ? 9.376 10.022 -8.852 1.00 89.69 75 SER A O 1
ATOM 624 N N . LYS A 1 76 ? 11.567 9.735 -8.452 1.00 84.88 76 LYS A N 1
ATOM 625 C CA . LYS A 1 76 ? 11.421 9.535 -6.997 1.00 84.88 76 LYS A CA 1
ATOM 626 C C . LYS A 1 76 ? 11.389 10.826 -6.191 1.00 84.88 76 LYS A C 1
ATOM 628 O O . LYS A 1 76 ? 10.807 10.848 -5.113 1.00 84.88 76 LYS A O 1
ATOM 633 N N . ILE A 1 77 ? 12.037 11.878 -6.688 1.00 83.12 77 ILE A N 1
ATOM 634 C CA . ILE A 1 77 ? 12.195 13.142 -5.960 1.00 83.12 77 ILE A CA 1
ATOM 635 C C . ILE A 1 77 ? 11.280 14.202 -6.564 1.00 83.12 77 ILE A C 1
ATOM 637 O O . ILE A 1 77 ? 10.445 14.769 -5.868 1.00 83.12 77 ILE A O 1
ATOM 641 N N . ILE A 1 78 ? 11.427 14.448 -7.867 1.00 86.50 78 ILE A N 1
ATOM 642 C CA . ILE A 1 78 ? 10.708 15.527 -8.564 1.00 86.50 78 ILE A CA 1
ATOM 643 C C . ILE A 1 78 ? 9.286 15.093 -8.938 1.00 86.50 78 ILE A C 1
ATOM 645 O O . ILE A 1 78 ? 8.398 15.931 -9.055 1.00 86.50 78 ILE A O 1
ATOM 649 N N . ARG A 1 79 ? 9.069 13.781 -9.107 1.00 87.69 79 ARG A N 1
ATOM 650 C CA . ARG A 1 79 ? 7.836 13.175 -9.636 1.00 87.69 79 ARG A CA 1
ATOM 651 C C . ARG A 1 79 ? 7.509 13.633 -11.067 1.00 87.69 79 ARG A C 1
ATOM 653 O O . ARG A 1 79 ? 6.361 13.608 -11.499 1.00 87.69 79 ARG A O 1
ATOM 660 N N . ASP A 1 80 ? 8.537 14.000 -11.836 1.00 91.94 80 ASP A N 1
ATOM 661 C CA . ASP A 1 80 ? 8.448 14.223 -13.280 1.00 91.94 80 ASP A CA 1
ATOM 662 C C . ASP A 1 80 ? 8.556 12.879 -14.010 1.00 91.94 80 ASP A C 1
ATOM 664 O O . ASP A 1 80 ? 9.620 12.472 -14.492 1.00 91.94 80 ASP A O 1
ATOM 668 N N . TYR A 1 81 ? 7.439 12.153 -14.065 1.00 93.50 81 TYR A N 1
ATOM 669 C CA . TYR A 1 81 ? 7.411 10.834 -14.692 1.00 93.50 81 TYR A CA 1
ATOM 670 C C . TYR A 1 81 ? 7.700 10.901 -16.198 1.00 93.50 81 TYR A C 1
ATOM 672 O O . TYR A 1 81 ? 8.355 10.017 -16.745 1.00 93.50 81 TYR A O 1
ATOM 680 N N . LYS A 1 82 ? 7.302 11.981 -16.879 1.00 95.00 82 LYS A N 1
ATOM 681 C CA . LYS A 1 82 ? 7.584 12.151 -18.310 1.00 95.00 82 LYS A CA 1
ATOM 682 C C . LYS A 1 82 ? 9.076 12.3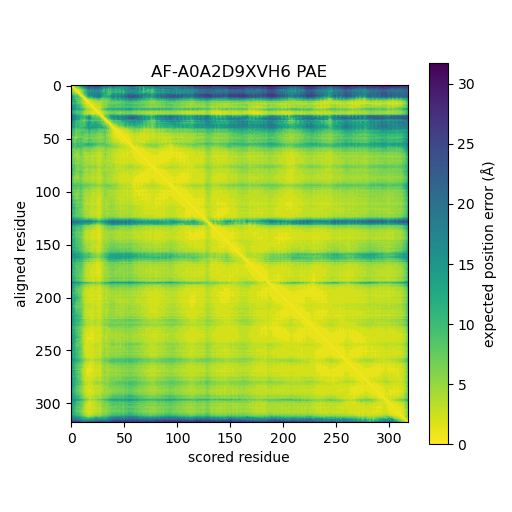74 -18.558 1.00 95.00 82 LYS A C 1
ATOM 684 O O . LYS A 1 82 ? 9.650 11.708 -19.421 1.00 95.00 82 LYS A O 1
ATOM 689 N N . GLY A 1 83 ? 9.709 13.272 -17.803 1.00 95.06 83 GLY A N 1
ATOM 690 C CA . GLY A 1 83 ? 11.151 13.508 -17.871 1.00 95.06 83 GLY A CA 1
ATOM 691 C C . GLY A 1 83 ? 11.952 12.265 -17.497 1.00 95.06 83 GLY A C 1
ATOM 692 O O . GLY A 1 83 ? 12.898 11.914 -18.201 1.00 95.06 83 GLY A O 1
ATOM 693 N N . SER A 1 84 ? 11.509 11.532 -16.472 1.00 96.12 84 SER A N 1
ATOM 694 C CA . SER A 1 84 ? 12.118 10.263 -16.069 1.00 96.12 84 SER A CA 1
ATOM 695 C C . SER A 1 84 ? 12.101 9.225 -17.196 1.00 96.12 84 SER A C 1
ATOM 697 O O . SER A 1 84 ? 13.134 8.620 -17.490 1.00 96.12 84 SER A O 1
ATOM 699 N N . LEU A 1 85 ? 10.972 9.075 -17.904 1.00 96.94 85 LEU A N 1
ATOM 700 C CA . LEU A 1 85 ? 10.865 8.153 -19.038 1.00 96.94 85 LEU A CA 1
ATOM 701 C C . LEU A 1 85 ? 11.837 8.522 -20.166 1.00 96.94 85 LEU A C 1
ATOM 703 O O . LEU A 1 85 ? 12.436 7.634 -20.776 1.00 96.94 85 LEU A O 1
ATOM 707 N N . ILE A 1 86 ? 11.999 9.820 -20.445 1.00 97.25 86 ILE A N 1
ATOM 708 C CA . ILE A 1 86 ? 12.956 10.318 -21.444 1.00 97.25 86 ILE A CA 1
ATOM 709 C C . ILE A 1 86 ? 14.381 9.938 -21.029 1.00 97.25 86 ILE A C 1
ATOM 711 O O . ILE A 1 86 ? 15.115 9.362 -21.832 1.00 97.25 86 ILE A O 1
ATOM 715 N N . SER A 1 87 ? 14.746 10.181 -19.769 1.00 97.19 87 SER A N 1
ATOM 716 C CA . SER A 1 87 ? 16.060 9.828 -19.224 1.00 97.19 87 SER A CA 1
ATOM 717 C C . SER A 1 87 ? 16.325 8.321 -19.270 1.00 97.19 87 SER A C 1
ATOM 719 O O . SER A 1 87 ? 17.400 7.902 -19.690 1.00 97.19 87 SER A O 1
ATOM 721 N N . TYR A 1 88 ? 15.352 7.475 -18.924 1.00 97.94 88 TYR A N 1
ATOM 722 C CA . TYR A 1 88 ? 15.508 6.021 -19.020 1.00 97.94 88 TYR A CA 1
ATOM 723 C C . TYR A 1 88 ? 15.670 5.528 -20.460 1.00 97.94 88 TYR A C 1
ATOM 725 O O . TYR A 1 88 ? 16.504 4.659 -20.718 1.00 97.94 88 TYR A O 1
ATOM 733 N N . LYS A 1 89 ? 14.934 6.095 -21.420 1.00 97.62 89 LYS A N 1
ATOM 734 C CA . LYS A 1 89 ? 15.116 5.762 -22.841 1.00 97.62 89 LYS A CA 1
ATOM 735 C C . LYS A 1 89 ? 16.495 6.186 -23.346 1.00 97.62 89 LYS A C 1
ATOM 737 O O . LYS A 1 89 ? 17.186 5.371 -23.953 1.00 97.62 89 LYS A O 1
ATOM 742 N N . ALA A 1 90 ? 16.945 7.391 -22.997 1.00 97.31 90 ALA A N 1
ATOM 743 C CA . ALA A 1 90 ? 18.299 7.851 -23.305 1.00 97.31 90 ALA A CA 1
ATOM 744 C C . ALA A 1 90 ? 19.376 6.952 -22.662 1.00 97.31 90 ALA A C 1
ATOM 746 O O . ALA A 1 90 ? 20.403 6.665 -23.276 1.00 97.31 90 ALA A O 1
ATOM 747 N N . ALA A 1 91 ? 19.122 6.428 -21.457 1.00 97.75 91 ALA A N 1
ATOM 748 C CA . ALA A 1 91 ? 20.012 5.471 -20.808 1.00 97.75 91 ALA A CA 1
ATOM 749 C C . ALA A 1 91 ? 20.153 4.162 -21.604 1.00 97.75 91 ALA A C 1
ATOM 751 O O . ALA A 1 91 ? 21.254 3.623 -21.656 1.00 97.75 91 ALA A O 1
ATOM 752 N N . LEU A 1 92 ? 19.085 3.667 -22.247 1.00 97.75 92 LEU A N 1
ATOM 753 C CA . LEU A 1 92 ? 19.141 2.491 -23.130 1.00 97.75 92 LEU A CA 1
ATOM 754 C C . LEU A 1 92 ? 19.911 2.770 -24.427 1.00 97.75 92 LEU A C 1
ATOM 756 O O . LEU A 1 92 ? 20.681 1.923 -24.881 1.00 97.75 92 LEU A O 1
ATOM 760 N N . GLU A 1 93 ? 19.753 3.963 -24.999 1.00 97.00 93 GLU A N 1
ATOM 761 C CA . GLU A 1 93 ? 20.480 4.388 -26.204 1.00 97.00 93 GLU A CA 1
ATOM 762 C C . GLU A 1 93 ? 21.986 4.572 -25.945 1.00 97.00 93 GLU A C 1
ATOM 764 O O . GLU A 1 93 ? 22.817 4.338 -26.827 1.00 97.00 93 GLU A O 1
ATOM 769 N N . ALA A 1 94 ? 22.365 4.902 -24.708 1.00 95.69 94 ALA A N 1
ATOM 770 C CA . ALA A 1 94 ? 23.747 5.123 -24.289 1.00 95.69 94 ALA A CA 1
ATOM 771 C C . ALA A 1 94 ? 24.579 3.838 -24.077 1.00 95.69 94 ALA A C 1
ATOM 773 O O . ALA A 1 94 ? 25.656 3.893 -23.488 1.00 95.69 94 ALA A O 1
ATOM 774 N N . LYS A 1 95 ? 24.138 2.687 -24.602 1.00 94.56 95 LYS A N 1
ATOM 775 C CA . LYS A 1 95 ? 24.854 1.394 -24.550 1.00 94.56 95 LYS A CA 1
ATOM 776 C C . LYS A 1 95 ? 25.162 0.929 -23.110 1.00 94.56 95 LYS A C 1
ATOM 778 O O . LYS A 1 95 ? 26.333 0.727 -22.761 1.00 94.56 95 LYS A O 1
ATOM 783 N N . PRO A 1 96 ? 24.133 0.762 -22.259 1.00 96.38 96 PRO A N 1
ATOM 784 C CA . PRO A 1 96 ? 24.304 0.206 -20.925 1.00 96.38 96 PRO A CA 1
ATOM 785 C C . PRO A 1 96 ? 24.784 -1.245 -21.004 1.00 96.38 96 PRO A C 1
ATOM 787 O O . PRO A 1 96 ? 24.532 -1.964 -21.971 1.00 96.38 96 PRO A O 1
ATOM 790 N N . ASN A 1 97 ? 25.449 -1.706 -19.951 1.00 96.44 97 ASN A N 1
ATOM 791 C CA . ASN A 1 97 ? 25.715 -3.126 -19.780 1.00 96.44 97 ASN A CA 1
ATOM 792 C C . ASN A 1 97 ? 24.411 -3.905 -19.517 1.00 96.44 97 ASN A C 1
ATOM 794 O O . ASN A 1 97 ? 23.341 -3.334 -19.284 1.00 96.44 97 ASN A O 1
ATOM 798 N N . PHE A 1 98 ? 24.500 -5.232 -19.551 1.00 95.88 98 PHE A N 1
ATOM 799 C CA . PHE A 1 98 ? 23.340 -6.116 -19.426 1.00 95.88 98 PHE A CA 1
ATOM 800 C C . PHE A 1 98 ? 22.555 -5.924 -18.118 1.00 95.88 98 PHE A C 1
ATOM 802 O O . PHE A 1 98 ? 21.327 -5.854 -18.139 1.00 95.88 98 PHE A O 1
ATOM 809 N N . GLU A 1 99 ? 23.249 -5.775 -16.990 1.00 95.88 99 GLU A N 1
ATOM 810 C CA . GLU A 1 99 ? 22.602 -5.603 -15.685 1.00 95.88 99 GLU A CA 1
ATOM 811 C C . GLU A 1 99 ? 21.878 -4.257 -15.579 1.00 95.88 99 GLU A C 1
ATOM 813 O O . GLU A 1 99 ? 20.713 -4.207 -15.190 1.00 95.88 99 GLU A O 1
ATOM 818 N N . LEU A 1 100 ? 22.513 -3.166 -16.017 1.00 95.81 100 LEU A N 1
ATOM 819 C CA . LEU A 1 100 ? 21.874 -1.852 -16.062 1.00 95.81 100 LEU A CA 1
ATOM 820 C C . LEU A 1 100 ? 20.688 -1.842 -17.039 1.00 95.81 100 LEU A C 1
ATOM 822 O O . LEU A 1 100 ? 19.653 -1.258 -16.734 1.00 95.81 100 LEU A O 1
ATOM 826 N N . THR A 1 101 ? 20.790 -2.551 -18.166 1.00 97.50 101 THR A N 1
ATOM 827 C CA . THR A 1 101 ? 19.682 -2.712 -19.121 1.00 97.50 101 THR A CA 1
ATOM 828 C C . THR A 1 101 ? 18.455 -3.326 -18.451 1.00 97.50 101 THR A C 1
ATOM 830 O O . THR A 1 101 ? 17.351 -2.807 -18.615 1.00 97.50 101 THR A O 1
ATOM 833 N N . LYS A 1 102 ? 18.623 -4.407 -17.677 1.00 94.44 102 LYS A N 1
ATOM 834 C CA . LYS A 1 102 ? 17.515 -5.040 -16.942 1.00 94.44 102 LYS A CA 1
ATOM 835 C C . LYS A 1 102 ? 16.869 -4.078 -15.950 1.00 94.44 102 LYS A C 1
ATOM 837 O O . LYS A 1 102 ? 15.644 -3.980 -15.922 1.00 94.44 102 LYS A O 1
ATOM 842 N N . ILE A 1 103 ? 17.690 -3.360 -15.182 1.00 95.31 103 ILE A N 1
ATOM 843 C CA . ILE A 1 103 ? 17.220 -2.384 -14.193 1.00 95.31 103 ILE A CA 1
ATOM 844 C C . ILE A 1 103 ? 16.418 -1.272 -14.879 1.00 95.31 103 ILE A C 1
ATOM 846 O O . ILE A 1 103 ? 15.321 -0.955 -14.430 1.00 95.31 103 ILE A O 1
ATOM 850 N N . ILE A 1 104 ? 16.919 -0.715 -15.988 1.00 96.69 104 ILE A N 1
ATOM 851 C CA . ILE A 1 104 ? 16.221 0.351 -16.719 1.00 96.69 104 ILE A CA 1
ATOM 852 C C . ILE A 1 104 ? 14.865 -0.137 -17.246 1.00 96.69 104 ILE A C 1
ATOM 854 O O . ILE A 1 104 ? 13.871 0.567 -17.090 1.00 96.69 104 ILE A O 1
ATOM 858 N N . HIS A 1 105 ? 14.789 -1.342 -17.822 1.00 95.50 105 HIS A N 1
ATOM 859 C CA . HIS A 1 105 ? 13.507 -1.897 -18.274 1.00 95.50 105 HIS A CA 1
ATOM 860 C C . HIS A 1 105 ? 12.519 -2.051 -17.113 1.00 95.50 105 HIS A C 1
ATOM 862 O O . HIS A 1 105 ? 11.370 -1.631 -17.217 1.00 95.50 105 HIS A O 1
ATOM 868 N N . GLN A 1 106 ? 12.969 -2.590 -15.978 1.00 93.31 106 GLN A N 1
ATOM 869 C CA . GLN A 1 106 ? 12.120 -2.687 -14.793 1.00 93.31 106 GLN A CA 1
ATOM 870 C C . GLN A 1 106 ? 11.605 -1.304 -14.354 1.00 93.31 106 GLN A C 1
ATOM 872 O O . GLN A 1 106 ? 10.405 -1.148 -14.135 1.00 93.31 106 GLN A O 1
ATOM 877 N N . ARG A 1 107 ? 12.476 -0.286 -14.313 1.00 94.81 107 ARG A N 1
ATOM 878 C CA . ARG A 1 107 ? 12.086 1.087 -13.954 1.00 94.81 107 ARG A CA 1
ATOM 879 C C . ARG A 1 107 ? 11.103 1.721 -14.925 1.00 94.81 107 ARG A C 1
ATOM 881 O O . ARG A 1 107 ? 10.212 2.427 -14.475 1.00 94.81 107 ARG A O 1
ATOM 888 N N . ILE A 1 108 ? 11.220 1.464 -16.227 1.00 96.69 108 ILE A N 1
ATOM 889 C CA . ILE A 1 108 ? 10.243 1.946 -17.216 1.00 96.69 108 ILE A CA 1
ATOM 890 C C . ILE A 1 108 ? 8.858 1.351 -16.936 1.00 96.69 108 ILE A C 1
ATOM 892 O O . ILE A 1 108 ? 7.871 2.080 -16.947 1.00 96.69 108 ILE A O 1
ATOM 896 N N . GLY A 1 109 ? 8.779 0.050 -16.654 1.00 95.12 109 GLY A N 1
ATOM 897 C CA . GLY A 1 109 ? 7.511 -0.586 -16.305 1.00 95.12 109 GLY A CA 1
ATOM 898 C C . GLY A 1 109 ? 6.912 -0.037 -15.004 1.00 95.12 109 GLY A C 1
ATOM 899 O O . GLY A 1 109 ? 5.729 0.295 -14.960 1.00 95.12 109 GLY A O 1
ATOM 900 N N . GLU A 1 110 ? 7.730 0.118 -13.959 1.00 94.00 110 GLU A N 1
ATOM 901 C CA . GLU A 1 110 ? 7.311 0.735 -12.690 1.00 94.00 110 GLU A CA 1
ATOM 902 C C . GLU A 1 110 ? 6.819 2.176 -12.893 1.00 94.00 110 GLU A C 1
ATOM 904 O O . GLU A 1 110 ? 5.863 2.603 -12.252 1.00 94.00 110 GLU A O 1
ATOM 909 N N . LEU A 1 111 ? 7.426 2.916 -13.821 1.00 95.31 111 LEU A N 1
ATOM 910 C CA . LEU A 1 111 ? 7.036 4.285 -14.133 1.00 95.31 111 LEU A CA 1
ATOM 911 C C . LEU A 1 111 ? 5.618 4.378 -14.704 1.00 95.31 111 LEU A C 1
ATOM 913 O O . LEU A 1 111 ? 4.906 5.310 -14.350 1.00 95.31 111 LEU A O 1
ATOM 917 N N . TYR A 1 112 ? 5.186 3.400 -15.508 1.00 96.75 112 TYR A N 1
ATOM 918 C CA . TYR A 1 112 ? 3.795 3.324 -15.971 1.00 96.75 112 TYR A CA 1
ATOM 919 C C . TYR A 1 112 ? 2.810 3.101 -14.817 1.00 96.75 112 TYR A C 1
ATOM 921 O O . TYR A 1 112 ? 1.706 3.635 -14.837 1.00 96.75 112 TYR A O 1
ATOM 929 N N . ILE A 1 113 ? 3.206 2.357 -13.779 1.00 94.56 113 ILE A N 1
ATOM 930 C CA . ILE A 1 113 ? 2.394 2.216 -12.560 1.00 94.56 113 ILE A CA 1
ATOM 931 C C . ILE A 1 113 ? 2.334 3.556 -11.815 1.00 94.56 113 ILE A C 1
ATOM 933 O O . ILE A 1 113 ? 1.254 3.997 -11.427 1.00 94.56 113 ILE A O 1
ATOM 937 N N . LEU A 1 114 ? 3.479 4.224 -11.644 1.00 92.75 114 LEU A N 1
ATOM 938 C CA . LEU A 1 114 ? 3.574 5.511 -10.946 1.00 92.75 114 LEU A CA 1
ATOM 939 C C . LEU A 1 114 ? 2.842 6.649 -11.672 1.00 92.75 114 LEU A C 1
ATOM 941 O O . LEU A 1 114 ? 2.363 7.568 -11.012 1.00 92.75 114 LEU A O 1
ATOM 945 N N . SER A 1 115 ? 2.734 6.599 -13.003 1.00 94.12 115 SER A N 1
ATOM 946 C CA . SER A 1 115 ? 1.983 7.581 -13.793 1.00 94.12 115 SER A CA 1
ATOM 947 C C . SER A 1 115 ? 0.487 7.266 -13.915 1.00 94.12 115 SER A C 1
ATOM 949 O O . SER A 1 115 ? -0.261 8.096 -14.432 1.00 94.12 115 SER A O 1
ATOM 951 N N . GLY A 1 116 ? 0.034 6.105 -13.424 1.00 95.25 116 GLY A N 1
ATOM 952 C CA . GLY A 1 116 ? -1.352 5.645 -13.557 1.00 95.25 116 GLY A CA 1
ATOM 953 C C . GLY A 1 116 ? -1.690 5.067 -14.937 1.00 95.25 116 GLY A C 1
ATOM 954 O O . GLY A 1 116 ? -2.851 4.788 -15.225 1.00 95.25 116 GLY A O 1
ATOM 955 N N . GLU A 1 117 ? -0.697 4.855 -15.802 1.00 97.12 117 GLU A N 1
ATOM 956 C CA . GLU A 1 117 ? -0.842 4.230 -17.122 1.00 97.12 117 GLU A CA 1
ATOM 957 C C . GLU A 1 117 ? -0.912 2.696 -16.996 1.00 97.12 117 GLU A C 1
ATOM 959 O O . GLU A 1 117 ? -0.115 1.954 -17.581 1.00 97.12 117 GLU A O 1
ATOM 964 N N . TYR A 1 118 ? -1.871 2.199 -16.209 1.00 96.88 118 TYR A N 1
ATOM 965 C CA . TYR A 1 118 ? -1.939 0.791 -15.817 1.00 96.88 118 TYR A CA 1
ATOM 966 C C . TYR A 1 118 ? -2.075 -0.164 -17.002 1.00 96.88 118 TYR A C 1
ATOM 968 O O . TYR A 1 118 ? -1.427 -1.203 -17.006 1.00 96.88 118 TYR A O 1
ATOM 976 N N . GLU A 1 119 ? -2.809 0.200 -18.056 1.00 96.81 119 GLU A N 1
ATOM 977 C CA . GLU A 1 119 ? -2.888 -0.623 -19.269 1.00 96.81 119 GLU A CA 1
ATOM 978 C C . GLU A 1 119 ? -1.526 -0.819 -19.950 1.00 96.81 119 GLU A C 1
ATOM 980 O O . GLU A 1 119 ? -1.233 -1.902 -20.468 1.00 96.81 119 GLU A O 1
ATOM 985 N N . LEU A 1 120 ? -0.684 0.222 -19.971 1.00 96.75 120 LEU A N 1
ATOM 986 C CA . LEU A 1 120 ? 0.671 0.111 -20.505 1.00 96.75 120 LEU A CA 1
ATOM 987 C C . LEU A 1 120 ? 1.540 -0.727 -19.574 1.00 96.75 120 LEU A C 1
ATOM 989 O O . LEU A 1 120 ? 2.260 -1.590 -20.068 1.00 96.75 120 LEU A O 1
ATOM 993 N N . ALA A 1 121 ? 1.425 -0.544 -18.256 1.00 96.88 121 ALA A N 1
ATOM 994 C CA . ALA A 1 121 ? 2.119 -1.377 -17.276 1.00 96.88 121 ALA A CA 1
ATOM 995 C C . ALA A 1 121 ? 1.745 -2.863 -17.424 1.00 96.88 121 ALA A C 1
ATOM 997 O O . ALA A 1 121 ? 2.632 -3.715 -17.480 1.00 96.88 121 ALA A O 1
ATOM 998 N N . THR A 1 122 ? 0.457 -3.179 -17.586 1.00 96.25 122 THR A N 1
ATOM 999 C CA . THR A 1 122 ? -0.030 -4.545 -17.811 1.00 96.25 122 THR A CA 1
ATOM 1000 C C . THR A 1 122 ? 0.581 -5.137 -19.074 1.00 96.25 122 THR A C 1
ATOM 1002 O O . THR A 1 122 ? 1.134 -6.232 -19.025 1.00 96.25 122 THR A O 1
ATOM 1005 N N . LYS A 1 123 ? 0.557 -4.408 -20.199 1.00 95.50 123 LYS A N 1
ATOM 1006 C CA . LYS A 1 123 ? 1.188 -4.854 -21.457 1.00 95.50 123 LYS A CA 1
ATOM 1007 C C . LYS A 1 123 ? 2.705 -5.001 -21.327 1.00 95.50 123 LYS A C 1
ATOM 1009 O O . LYS A 1 123 ? 3.289 -5.852 -21.991 1.00 95.50 123 LYS A O 1
ATOM 1014 N N . TYR A 1 124 ? 3.340 -4.173 -20.502 1.00 95.38 124 TYR A N 1
ATOM 1015 C CA . TYR A 1 124 ? 4.785 -4.175 -20.299 1.00 95.38 124 TYR A CA 1
ATOM 1016 C C . TYR A 1 124 ? 5.255 -5.381 -19.479 1.00 95.38 124 TYR A C 1
ATOM 1018 O O . TYR A 1 124 ? 6.275 -5.989 -19.805 1.00 95.38 124 TYR A O 1
ATOM 1026 N N . PHE A 1 125 ? 4.511 -5.731 -18.428 1.00 94.00 125 PHE A N 1
ATOM 1027 C CA . PHE A 1 125 ? 4.854 -6.817 -17.510 1.00 94.00 125 PHE A CA 1
ATOM 1028 C C . PHE A 1 125 ? 4.174 -8.150 -17.824 1.00 94.00 125 PHE A C 1
ATOM 1030 O O . PHE A 1 125 ? 4.441 -9.123 -17.122 1.00 94.00 125 PHE A O 1
ATOM 1037 N N . ILE A 1 126 ? 3.332 -8.214 -18.861 1.00 90.56 126 ILE A N 1
ATOM 1038 C CA . ILE A 1 126 ? 2.609 -9.436 -19.212 1.00 90.56 126 ILE A CA 1
ATOM 1039 C C . ILE A 1 126 ? 3.575 -10.630 -19.349 1.00 90.56 126 ILE A C 1
ATOM 1041 O O . ILE A 1 126 ? 4.536 -10.568 -20.131 1.00 90.56 126 ILE A O 1
ATOM 1045 N N . PRO A 1 127 ? 3.355 -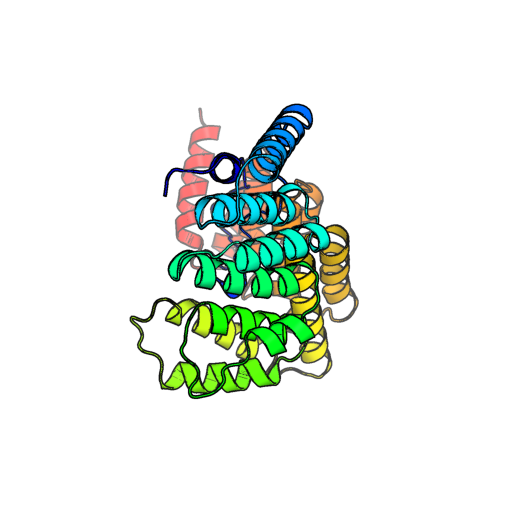11.723 -18.597 1.00 84.00 127 PRO A N 1
ATOM 1046 C CA . PRO A 1 127 ? 4.125 -12.946 -18.767 1.00 84.00 127 PRO A CA 1
ATOM 1047 C C . PRO A 1 127 ? 3.889 -13.514 -20.171 1.00 84.00 127 PRO A C 1
ATOM 1049 O O . PRO A 1 127 ? 2.755 -13.557 -20.644 1.00 84.00 127 PRO A O 1
ATOM 1052 N N . LYS A 1 128 ? 4.957 -13.928 -20.861 1.00 79.44 128 LYS A N 1
ATOM 1053 C CA . LYS A 1 128 ? 4.850 -14.493 -22.220 1.00 79.44 128 LYS A CA 1
ATOM 1054 C C . LYS A 1 128 ? 4.578 -16.001 -22.233 1.00 79.44 128 LYS A C 1
ATOM 1056 O O . LYS A 1 128 ? 3.979 -16.476 -23.188 1.00 79.44 128 LYS A O 1
ATOM 1061 N N . ASP A 1 129 ? 4.995 -16.709 -21.184 1.00 76.06 129 ASP A N 1
ATOM 1062 C CA . ASP A 1 129 ? 4.926 -18.170 -21.044 1.00 76.06 129 ASP A CA 1
ATOM 1063 C C . ASP A 1 129 ? 4.435 -18.542 -19.623 1.00 76.06 129 ASP A C 1
ATOM 1065 O O . ASP A 1 129 ? 3.645 -17.802 -19.034 1.00 76.06 129 ASP A O 1
ATOM 1069 N N . HIS A 1 130 ? 4.902 -19.663 -19.046 1.00 72.62 130 HIS A N 1
ATOM 1070 C CA . HIS A 1 130 ? 4.710 -19.985 -17.624 1.00 72.62 130 HIS A CA 1
ATOM 1071 C C . HIS A 1 130 ? 5.074 -18.776 -16.758 1.00 72.62 130 HIS A C 1
ATOM 1073 O O . HIS A 1 130 ? 6.110 -18.165 -17.002 1.00 72.62 130 HIS A O 1
ATOM 1079 N N . ILE A 1 131 ? 4.232 -18.425 -15.785 1.00 75.44 131 ILE A N 1
ATOM 1080 C CA . ILE A 1 131 ? 4.363 -17.200 -14.989 1.00 75.44 131 ILE A CA 1
ATOM 1081 C C . ILE A 1 131 ? 5.443 -17.428 -13.922 1.00 75.44 131 ILE A C 1
ATOM 1083 O O . ILE A 1 131 ? 5.150 -18.075 -12.915 1.00 75.44 131 ILE A O 1
ATOM 1087 N N . PRO A 1 132 ? 6.689 -16.933 -14.094 1.00 82.94 132 PRO A N 1
ATOM 1088 C CA . PRO A 1 132 ? 7.656 -17.004 -13.012 1.00 82.94 132 PRO A CA 1
ATOM 1089 C C . PRO A 1 132 ? 7.185 -16.070 -11.898 1.00 82.94 132 PRO A C 1
ATOM 1091 O O . PRO A 1 132 ? 6.845 -14.916 -12.156 1.00 82.94 132 PRO A O 1
ATOM 1094 N N . ILE A 1 133 ? 7.160 -16.532 -10.653 1.00 88.38 133 ILE A N 1
ATOM 1095 C CA . ILE A 1 133 ? 6.825 -15.654 -9.532 1.00 88.38 133 ILE A CA 1
ATOM 1096 C C . ILE A 1 133 ? 8.060 -14.810 -9.196 1.00 88.38 133 ILE A C 1
ATOM 1098 O O . ILE A 1 133 ? 8.959 -15.237 -8.481 1.00 88.38 133 ILE A O 1
ATOM 1102 N N . ASP A 1 134 ? 8.123 -13.605 -9.759 1.00 89.62 134 ASP A 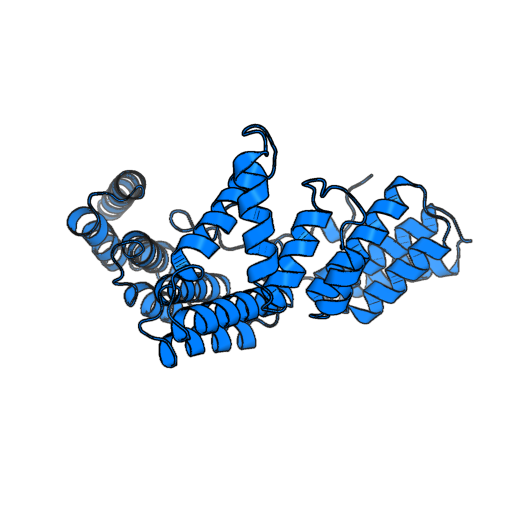N 1
ATOM 1103 C CA . ASP A 1 134 ? 9.194 -12.631 -9.548 1.00 89.62 134 ASP A CA 1
ATOM 1104 C C . ASP A 1 134 ? 8.639 -11.197 -9.420 1.00 89.62 134 ASP A C 1
ATOM 1106 O O . ASP A 1 134 ? 7.430 -10.968 -9.497 1.00 89.62 134 ASP A O 1
ATOM 1110 N N . ASN A 1 135 ? 9.527 -10.206 -9.264 1.00 89.31 135 ASN A N 1
ATOM 1111 C CA . ASN A 1 135 ? 9.154 -8.786 -9.194 1.00 89.31 135 ASN A CA 1
ATOM 1112 C C . ASN A 1 135 ? 8.261 -8.325 -10.361 1.00 89.31 135 ASN A C 1
ATOM 1114 O O . ASN A 1 135 ? 7.364 -7.508 -10.159 1.00 89.31 135 ASN A O 1
ATOM 1118 N N . LYS A 1 136 ? 8.493 -8.809 -11.589 1.00 91.25 136 LYS A N 1
ATOM 1119 C CA . LYS A 1 136 ? 7.688 -8.399 -12.749 1.00 91.25 136 LYS A CA 1
ATOM 1120 C C . LYS A 1 136 ? 6.272 -8.927 -12.627 1.00 91.25 136 LYS A C 1
ATOM 1122 O O . LYS A 1 136 ? 5.342 -8.192 -12.938 1.00 91.25 136 LYS A O 1
ATOM 1127 N N . THR A 1 137 ? 6.108 -10.150 -12.134 1.00 91.56 137 THR A N 1
ATOM 1128 C CA . THR A 1 137 ? 4.789 -10.720 -11.855 1.00 91.56 137 THR A CA 1
ATOM 1129 C C . THR A 1 137 ? 4.053 -9.921 -10.782 1.00 91.56 137 THR A C 1
ATOM 1131 O O . THR A 1 137 ? 2.881 -9.607 -10.974 1.00 91.56 137 THR A O 1
ATOM 1134 N N . ILE A 1 138 ? 4.729 -9.473 -9.718 1.00 93.12 138 ILE A N 1
ATOM 1135 C CA . ILE A 1 138 ? 4.105 -8.580 -8.722 1.00 93.12 138 ILE A CA 1
ATOM 1136 C C . ILE A 1 138 ? 3.649 -7.262 -9.368 1.00 93.12 138 ILE A C 1
ATOM 1138 O O . ILE A 1 138 ? 2.520 -6.820 -9.158 1.00 93.12 138 ILE A O 1
ATOM 1142 N N . HIS A 1 139 ? 4.482 -6.643 -10.211 1.00 94.12 139 HIS A N 1
ATOM 1143 C CA . HIS A 1 139 ? 4.103 -5.422 -10.931 1.00 94.12 139 HIS A CA 1
ATOM 1144 C C . HIS A 1 139 ? 2.971 -5.639 -11.943 1.00 94.12 139 HIS A C 1
ATOM 1146 O O . HIS A 1 139 ? 2.103 -4.775 -12.080 1.00 94.12 139 HIS A O 1
ATOM 1152 N N . TYR A 1 140 ? 2.944 -6.789 -12.618 1.00 95.06 140 TYR A N 1
ATOM 1153 C CA . TYR A 1 140 ? 1.847 -7.189 -13.492 1.00 95.06 140 TYR A CA 1
ATOM 1154 C C . TYR A 1 140 ? 0.533 -7.270 -12.712 1.00 95.06 140 TYR A C 1
ATOM 1156 O O . TYR A 1 140 ? -0.441 -6.620 -13.091 1.00 95.06 140 TYR A O 1
ATOM 1164 N N . ILE A 1 141 ? 0.523 -7.978 -11.582 1.00 95.50 141 ILE A N 1
ATOM 1165 C CA . ILE A 1 141 ? -0.671 -8.122 -10.747 1.00 95.50 141 ILE A CA 1
ATOM 1166 C C . ILE A 1 141 ? -1.119 -6.766 -10.195 1.00 95.50 141 ILE A C 1
ATOM 1168 O O . ILE A 1 141 ? -2.289 -6.421 -10.323 1.00 95.50 141 ILE A O 1
ATOM 1172 N N . ASN A 1 142 ? -0.199 -5.953 -9.668 1.00 95.62 142 ASN A N 1
ATOM 1173 C CA . ASN A 1 142 ? -0.516 -4.598 -9.212 1.00 95.62 142 ASN A CA 1
ATOM 1174 C C . ASN A 1 142 ? -1.153 -3.754 -10.323 1.00 95.62 142 ASN A C 1
ATOM 1176 O O . ASN A 1 142 ? -2.143 -3.072 -10.080 1.00 95.62 142 ASN A O 1
ATOM 1180 N N . SER A 1 143 ? -0.636 -3.828 -11.556 1.00 96.44 143 SER A N 1
ATOM 1181 C CA . SER A 1 143 ? -1.231 -3.101 -12.683 1.00 96.44 143 SER A CA 1
ATOM 1182 C C . SER A 1 143 ? -2.667 -3.544 -12.981 1.00 96.44 143 SER A C 1
ATOM 1184 O O . SER A 1 143 ? -3.501 -2.704 -13.300 1.00 96.44 143 SER A O 1
ATOM 1186 N N . LEU A 1 144 ? -2.978 -4.836 -12.832 1.00 97.25 144 LEU A N 1
ATOM 1187 C CA . LEU A 1 144 ? -4.332 -5.363 -13.013 1.00 97.25 144 LEU A CA 1
ATOM 1188 C C . LEU A 1 144 ? -5.266 -4.896 -11.892 1.00 97.25 144 LEU A C 1
ATOM 1190 O O . LEU A 1 144 ? -6.350 -4.390 -12.180 1.00 97.25 144 LEU A O 1
ATOM 1194 N N . LEU A 1 145 ? -4.818 -5.009 -10.638 1.00 97.50 145 LEU A N 1
ATOM 1195 C CA . LEU A 1 145 ? -5.579 -4.611 -9.454 1.00 97.50 145 LEU A CA 1
ATOM 1196 C C . LEU A 1 145 ? -5.923 -3.119 -9.482 1.00 97.50 145 LEU A C 1
ATOM 1198 O O . LEU A 1 145 ? -7.093 -2.760 -9.367 1.00 97.50 145 LEU A O 1
ATOM 1202 N N . TYR A 1 146 ? -4.935 -2.250 -9.722 1.00 96.44 146 TYR A N 1
ATOM 1203 C CA . TYR A 1 146 ? -5.162 -0.803 -9.819 1.00 96.44 146 TYR A CA 1
ATOM 1204 C C . TYR A 1 146 ? -6.014 -0.423 -11.037 1.00 96.44 146 TYR A C 1
ATOM 1206 O O . TYR A 1 146 ? -6.730 0.573 -11.004 1.00 96.44 146 TYR A O 1
ATOM 1214 N N . ASN A 1 147 ? -6.010 -1.245 -12.092 1.00 96.06 147 ASN A N 1
ATOM 1215 C CA . ASN A 1 147 ? -6.917 -1.103 -13.231 1.00 96.06 147 ASN A CA 1
ATOM 1216 C C . ASN A 1 147 ? -8.276 -1.803 -13.025 1.00 96.06 147 ASN A C 1
ATOM 1218 O O . ASN A 1 147 ? -9.002 -2.042 -13.990 1.00 96.06 147 ASN A O 1
ATOM 1222 N N . LYS A 1 148 ? -8.623 -2.162 -11.780 1.00 96.25 148 LYS A N 1
ATOM 1223 C CA . LYS A 1 148 ? -9.907 -2.765 -11.381 1.00 96.25 148 LYS A CA 1
ATOM 1224 C C . LYS A 1 148 ? -10.203 -4.128 -12.029 1.00 96.25 148 LYS A C 1
ATOM 1226 O O . LYS A 1 148 ? -11.346 -4.589 -11.995 1.00 96.25 148 LYS A O 1
ATOM 1231 N N . ASN A 1 149 ? -9.192 -4.796 -12.587 1.00 96.50 149 ASN A N 1
ATOM 1232 C CA . ASN A 1 149 ? -9.282 -6.174 -13.066 1.00 96.50 149 ASN A CA 1
ATOM 1233 C C . ASN A 1 149 ? -8.860 -7.123 -11.938 1.00 96.50 149 ASN A C 1
ATOM 1235 O O . ASN A 1 149 ? -7.676 -7.402 -11.765 1.00 96.50 149 ASN A O 1
ATOM 1239 N N . ILE A 1 150 ? -9.844 -7.589 -11.168 1.00 96.31 150 ILE A N 1
ATOM 1240 C CA . ILE A 1 150 ? -9.628 -8.425 -9.977 1.00 96.31 150 ILE A CA 1
ATOM 1241 C C . ILE A 1 150 ? -9.658 -9.922 -10.312 1.00 96.31 150 ILE A C 1
ATOM 1243 O O . ILE A 1 150 ? -8.926 -10.707 -9.712 1.00 96.31 150 ILE A O 1
ATOM 1247 N N . ASP A 1 151 ? -10.441 -10.316 -11.317 1.00 93.38 151 ASP A N 1
ATOM 1248 C CA . ASP A 1 151 ? -10.654 -11.728 -11.653 1.00 93.38 151 ASP A CA 1
ATOM 1249 C C . ASP A 1 151 ? -9.365 -12.398 -12.162 1.00 93.38 151 ASP A C 1
ATOM 1251 O O . ASP A 1 151 ? -9.095 -13.558 -11.853 1.00 93.38 151 ASP A O 1
ATOM 1255 N N . THR A 1 152 ? -8.528 -11.658 -12.905 1.00 93.12 152 THR A N 1
ATOM 1256 C CA . THR A 1 152 ? -7.251 -12.192 -13.415 1.00 93.12 152 THR A CA 1
ATOM 1257 C C . THR A 1 152 ? -6.244 -12.454 -12.279 1.00 93.12 152 THR A C 1
ATOM 1259 O O . THR A 1 152 ? -5.728 -13.571 -12.206 1.00 93.12 152 THR A O 1
ATOM 1262 N N . PRO A 1 153 ? -5.976 -11.498 -11.360 1.00 94.19 153 PRO A N 1
ATOM 1263 C CA . PRO A 1 153 ? -5.239 -11.768 -10.124 1.00 94.19 153 PRO A CA 1
ATOM 1264 C C . PRO A 1 153 ? -5.812 -12.920 -9.295 1.00 94.19 153 PRO A C 1
ATOM 1266 O O . PRO A 1 153 ? -5.041 -13.766 -8.857 1.00 94.19 153 PRO A O 1
ATOM 1269 N N . SER A 1 154 ? -7.138 -12.991 -9.125 1.00 93.12 154 SER A N 1
ATOM 1270 C CA . SER A 1 154 ? -7.794 -14.058 -8.354 1.00 93.12 154 SER A CA 1
ATOM 1271 C C . SER A 1 154 ? -7.438 -15.445 -8.891 1.00 93.12 154 SER A C 1
ATOM 1273 O O . SER A 1 154 ? -6.928 -16.282 -8.152 1.00 93.12 154 SER A O 1
ATOM 1275 N N . ALA A 1 155 ? -7.618 -15.664 -10.198 1.00 90.88 155 ALA A N 1
ATOM 1276 C CA . ALA A 1 155 ? -7.304 -16.944 -10.830 1.00 90.88 155 ALA A CA 1
ATOM 1277 C C . ALA A 1 155 ? -5.806 -17.291 -10.744 1.00 90.88 155 ALA A C 1
ATOM 1279 O O . ALA A 1 155 ? -5.435 -18.459 -10.597 1.00 90.88 155 ALA A O 1
ATOM 1280 N N . LEU A 1 156 ? -4.931 -16.282 -10.824 1.00 89.88 156 LEU A N 1
ATOM 1281 C CA . LEU A 1 156 ? -3.498 -16.485 -10.637 1.00 89.88 156 LEU A CA 1
ATOM 1282 C C . LEU A 1 156 ? -3.195 -16.933 -9.207 1.00 89.88 156 LEU A C 1
ATOM 1284 O O . LEU A 1 156 ? -2.457 -17.898 -9.023 1.00 89.88 156 LEU A O 1
ATOM 1288 N N . PHE A 1 157 ? -3.768 -16.271 -8.206 1.00 91.44 157 PHE A N 1
ATOM 1289 C CA . PHE A 1 157 ? -3.552 -16.620 -6.808 1.00 91.44 157 PHE A CA 1
ATOM 1290 C C . PHE A 1 157 ? -4.053 -18.024 -6.469 1.00 91.44 157 PHE A C 1
ATOM 1292 O O . PHE A 1 157 ? -3.320 -18.756 -5.808 1.00 91.44 157 PHE A O 1
ATOM 1299 N N . ASP A 1 158 ? -5.196 -18.453 -7.011 1.00 88.31 158 ASP A N 1
ATOM 1300 C CA . ASP A 1 158 ? -5.678 -19.833 -6.848 1.00 88.31 158 ASP A CA 1
ATOM 1301 C C . ASP A 1 158 ? -4.665 -20.858 -7.381 1.00 88.31 158 ASP A C 1
ATOM 1303 O O . ASP A 1 158 ? -4.405 -21.884 -6.752 1.00 88.31 158 ASP A O 1
ATOM 1307 N N . SER A 1 159 ? -4.039 -20.570 -8.529 1.00 85.31 159 SER A N 1
ATOM 1308 C CA . SER A 1 159 ? -2.995 -21.441 -9.080 1.00 85.31 159 SER A CA 1
ATOM 1309 C C . SER A 1 159 ? -1.7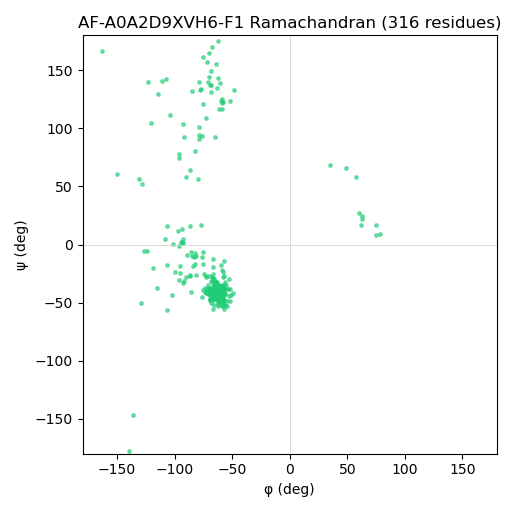25 -21.442 -8.222 1.00 85.31 159 SER A C 1
ATOM 1311 O O . SER A 1 159 ? -1.156 -22.498 -7.948 1.00 85.31 159 SER A O 1
ATOM 1313 N N . VAL A 1 160 ? -1.308 -20.265 -7.749 1.00 83.50 160 VAL A N 1
ATOM 1314 C CA . VAL A 1 160 ? -0.089 -20.068 -6.959 1.00 83.50 160 VAL A CA 1
ATOM 1315 C C . VAL A 1 160 ? -0.209 -20.736 -5.594 1.00 83.50 160 VAL A C 1
ATOM 1317 O O . VAL A 1 160 ? 0.738 -21.400 -5.178 1.00 83.50 160 VAL A O 1
ATOM 1320 N N . ALA A 1 161 ? -1.361 -20.631 -4.930 1.00 81.19 161 ALA A N 1
ATOM 1321 C CA . ALA A 1 161 ? -1.617 -21.249 -3.630 1.00 81.19 161 ALA A CA 1
ATOM 1322 C C . ALA A 1 161 ? -1.442 -22.780 -3.651 1.00 81.19 161 ALA A C 1
ATOM 1324 O O . ALA A 1 161 ? -1.071 -23.376 -2.642 1.00 81.19 161 ALA A O 1
ATOM 1325 N N . LEU A 1 162 ? -1.661 -23.420 -4.806 1.00 83.56 162 LEU A N 1
ATOM 1326 C CA . LEU A 1 162 ? -1.510 -24.868 -4.976 1.00 83.56 162 LEU A CA 1
ATOM 1327 C C . LEU A 1 162 ? -0.083 -25.304 -5.333 1.00 83.56 162 LEU A C 1
ATOM 1329 O O . LEU A 1 162 ? 0.279 -26.453 -5.079 1.00 83.56 162 LEU A O 1
ATOM 1333 N N . THR A 1 163 ? 0.711 -24.433 -5.963 1.00 85.69 163 THR A N 1
ATOM 1334 C CA . THR A 1 163 ? 1.983 -24.834 -6.591 1.00 85.69 163 THR A CA 1
ATOM 1335 C C . THR A 1 163 ? 3.225 -24.156 -6.026 1.00 85.69 163 THR A C 1
ATOM 1337 O O . THR A 1 163 ? 4.328 -24.645 -6.260 1.00 85.69 163 THR A O 1
ATOM 1340 N N . LEU A 1 164 ? 3.088 -23.017 -5.344 1.00 87.88 164 LEU A N 1
ATOM 1341 C CA . LEU A 1 164 ? 4.233 -22.243 -4.875 1.00 87.88 164 LEU A CA 1
ATOM 1342 C C . LEU A 1 164 ? 4.845 -22.873 -3.622 1.00 87.88 164 LEU A C 1
ATOM 1344 O O . LEU A 1 164 ? 4.147 -23.199 -2.665 1.00 87.88 164 LEU A O 1
ATOM 1348 N N . GLU A 1 165 ? 6.168 -23.018 -3.610 1.00 90.12 165 GLU A N 1
ATOM 1349 C CA . GLU A 1 165 ? 6.867 -23.552 -2.444 1.00 90.12 165 GLU A CA 1
ATOM 1350 C C . GLU A 1 165 ? 6.798 -22.573 -1.255 1.00 90.12 165 GLU A C 1
ATOM 1352 O O . GLU A 1 165 ? 7.069 -21.382 -1.433 1.00 90.12 165 GLU A O 1
ATOM 1357 N N . PRO A 1 166 ? 6.549 -23.049 -0.018 1.00 90.38 166 PRO A N 1
ATOM 1358 C CA . PRO A 1 166 ? 6.508 -22.194 1.176 1.00 90.38 166 PRO A CA 1
ATOM 1359 C C . PRO A 1 166 ? 7.804 -21.427 1.483 1.00 90.38 166 PRO A C 1
ATOM 1361 O O . PRO A 1 166 ? 7.802 -20.479 2.263 1.00 90.38 166 PRO A O 1
ATOM 1364 N N . ASN A 1 167 ? 8.934 -21.847 0.907 1.00 91.50 167 ASN A N 1
ATOM 1365 C CA . ASN A 1 167 ? 10.231 -21.179 1.051 1.00 91.50 167 ASN A CA 1
ATOM 1366 C C . ASN A 1 167 ? 10.402 -19.982 0.089 1.00 91.50 167 ASN A C 1
ATOM 1368 O O . ASN A 1 167 ? 11.408 -19.272 0.172 1.00 91.50 167 ASN A O 1
ATOM 1372 N N . HIS A 1 168 ? 9.462 -19.777 -0.839 1.00 92.88 168 HIS A N 1
ATOM 1373 C CA . HIS A 1 168 ? 9.577 -18.772 -1.879 1.00 92.88 168 HIS A CA 1
ATOM 1374 C C . HIS A 1 168 ? 9.434 -17.363 -1.294 1.00 92.88 168 HIS A C 1
ATOM 1376 O O . HIS A 1 168 ? 8.573 -17.112 -0.455 1.00 92.88 168 HIS A O 1
ATOM 1382 N N . HIS A 1 169 ? 10.245 -16.410 -1.766 1.00 91.25 169 HIS A N 1
ATOM 1383 C CA . HIS A 1 169 ? 10.318 -15.069 -1.168 1.00 91.25 169 HIS A CA 1
ATOM 1384 C C . HIS A 1 169 ? 8.970 -14.327 -1.137 1.00 91.25 169 HIS A C 1
ATOM 1386 O O . HIS A 1 169 ? 8.689 -13.638 -0.164 1.00 91.25 169 HIS A O 1
ATOM 1392 N N . TYR A 1 170 ? 8.134 -14.514 -2.164 1.00 92.12 170 TYR A N 1
ATOM 1393 C CA . TYR A 1 170 ? 6.795 -13.911 -2.260 1.00 92.12 170 TYR A CA 1
ATOM 1394 C C . TYR A 1 170 ? 5.663 -14.790 -1.719 1.00 92.12 170 TYR A C 1
ATOM 1396 O O . TYR A 1 170 ? 4.505 -14.435 -1.900 1.00 92.12 170 TYR A O 1
ATOM 1404 N N . PHE A 1 171 ? 5.951 -15.953 -1.125 1.00 91.44 171 PHE A N 1
ATOM 1405 C CA . PHE A 1 171 ? 4.902 -16.894 -0.719 1.00 91.44 171 PHE A CA 1
ATOM 1406 C C . PHE A 1 171 ? 3.883 -16.241 0.224 1.00 91.44 171 PHE A C 1
ATOM 1408 O O . PHE A 1 171 ? 2.691 -16.246 -0.069 1.00 91.44 171 PHE A O 1
ATOM 1415 N N . ASN A 1 172 ? 4.361 -15.601 1.295 1.00 91.50 172 ASN A N 1
ATOM 1416 C CA . ASN A 1 172 ? 3.492 -14.923 2.259 1.00 91.50 172 ASN A CA 1
ATOM 1417 C C . ASN A 1 172 ? 2.745 -13.745 1.626 1.00 91.50 172 ASN A C 1
ATOM 1419 O O . ASN A 1 172 ? 1.540 -13.634 1.808 1.00 91.50 172 ASN A O 1
ATOM 1423 N N . ASP A 1 173 ? 3.436 -12.916 0.839 1.00 93.75 173 ASP A N 1
ATOM 1424 C CA . ASP A 1 173 ? 2.829 -11.756 0.179 1.00 93.75 173 ASP A CA 1
ATOM 1425 C C . ASP A 1 173 ? 1.663 -12.166 -0.729 1.00 93.75 173 ASP A C 1
ATOM 1427 O O . ASP A 1 173 ? 0.626 -11.508 -0.755 1.00 93.75 173 ASP A O 1
ATOM 1431 N N . LEU A 1 174 ? 1.827 -13.266 -1.469 1.00 93.31 174 LEU A N 1
ATOM 1432 C CA . LEU A 1 174 ? 0.812 -13.790 -2.380 1.00 93.31 174 LEU A CA 1
ATOM 1433 C C . LEU A 1 174 ? -0.361 -14.419 -1.635 1.00 93.31 174 LEU A C 1
ATOM 1435 O O . LEU A 1 174 ? -1.494 -14.227 -2.065 1.00 93.31 174 LEU A O 1
ATOM 1439 N N . LEU A 1 175 ? -0.114 -15.120 -0.525 1.00 92.31 175 LEU A N 1
ATOM 1440 C CA . LEU A 1 175 ? -1.189 -15.633 0.327 1.00 92.31 175 LEU A CA 1
ATOM 1441 C C . LEU A 1 175 ? -1.979 -14.501 0.988 1.00 92.31 175 LEU A C 1
ATOM 1443 O O . LEU A 1 175 ? -3.201 -14.533 0.970 1.00 92.31 175 LEU A O 1
ATOM 1447 N N . GLU A 1 176 ? -1.312 -13.458 1.486 1.00 93.62 176 GLU A N 1
ATOM 1448 C CA . GLU A 1 176 ? -1.989 -12.283 2.048 1.00 93.62 176 GLU A CA 1
ATOM 1449 C C . GLU A 1 176 ? -2.888 -11.592 1.010 1.00 93.62 176 GLU A C 1
ATOM 1451 O O . GLU A 1 176 ? -4.007 -11.183 1.323 1.00 93.62 176 GLU A O 1
ATOM 1456 N N . MET A 1 177 ? -2.424 -11.484 -0.239 1.00 95.56 177 MET A N 1
ATOM 1457 C CA . MET A 1 177 ? -3.231 -10.938 -1.334 1.00 95.56 177 MET A CA 1
ATOM 1458 C C . MET A 1 177 ? -4.362 -11.873 -1.769 1.00 95.56 177 MET A C 1
ATOM 1460 O O . MET A 1 177 ? -5.436 -11.392 -2.136 1.00 95.56 177 MET A O 1
ATOM 1464 N N . HIS A 1 178 ? -4.140 -13.188 -1.735 1.00 94.50 178 HIS A N 1
ATOM 1465 C CA . HIS A 1 178 ? -5.176 -14.186 -1.999 1.00 94.50 178 HIS A CA 1
ATOM 1466 C C . HIS A 1 178 ? -6.289 -14.087 -0.960 1.00 94.50 178 HIS A C 1
ATOM 1468 O O . HIS A 1 178 ? -7.438 -13.860 -1.333 1.00 94.50 178 HIS A O 1
ATOM 1474 N N . ASP A 1 179 ? -5.937 -14.121 0.324 1.00 93.44 179 ASP A N 1
ATOM 1475 C CA . ASP A 1 179 ? -6.869 -13.978 1.442 1.00 93.44 179 ASP A CA 1
ATOM 1476 C C . ASP A 1 179 ? -7.646 -12.661 1.354 1.00 93.44 179 ASP A C 1
ATOM 1478 O O . ASP A 1 179 ? -8.850 -12.629 1.602 1.00 93.44 179 ASP A O 1
ATOM 1482 N N . LEU A 1 180 ? -6.993 -11.567 0.950 1.00 95.38 180 LEU A N 1
ATOM 1483 C CA . LEU A 1 180 ? -7.655 -10.282 0.729 1.00 95.38 180 LEU A CA 1
ATOM 1484 C C . LEU A 1 180 ? -8.748 -10.377 -0.355 1.00 95.38 180 LEU A C 1
ATOM 1486 O O . LEU A 1 180 ? -9.849 -9.863 -0.164 1.00 95.38 180 LEU A O 1
ATOM 1490 N N . ILE A 1 181 ? -8.484 -11.041 -1.484 1.00 96.00 181 ILE A N 1
ATOM 1491 C CA . ILE A 1 181 ? -9.487 -11.223 -2.549 1.00 96.00 181 ILE A CA 1
ATOM 1492 C C . ILE A 1 181 ? -10.589 -12.201 -2.120 1.00 96.00 181 ILE A C 1
ATOM 1494 O O . ILE A 1 181 ? -11.771 -11.960 -2.381 1.00 96.00 181 ILE A O 1
ATOM 1498 N N . ILE A 1 182 ? -10.241 -13.299 -1.452 1.00 94.38 182 ILE A N 1
ATOM 1499 C CA . ILE A 1 182 ? -11.224 -14.279 -0.980 1.00 94.38 182 ILE A CA 1
ATOM 1500 C C . ILE A 1 182 ? -12.183 -13.636 0.026 1.00 94.38 182 ILE A C 1
ATOM 1502 O O . ILE A 1 182 ? -13.394 -13.682 -0.177 1.00 94.38 182 ILE A O 1
ATOM 1506 N N . ASN A 1 183 ? -11.652 -12.962 1.048 1.00 94.00 183 ASN A N 1
ATOM 1507 C CA . ASN A 1 183 ? -12.449 -12.444 2.161 1.00 94.00 183 ASN A CA 1
ATOM 1508 C C . ASN A 1 183 ? -13.317 -11.235 1.796 1.00 94.00 183 ASN A C 1
ATOM 1510 O O . ASN A 1 183 ? -14.340 -11.014 2.439 1.00 94.00 183 ASN A O 1
ATOM 1514 N N . TYR A 1 184 ? -12.921 -10.442 0.794 1.00 95.81 184 TYR A N 1
ATOM 1515 C CA . TYR A 1 184 ? -13.564 -9.152 0.524 1.00 95.81 184 TYR A CA 1
ATOM 1516 C C . TYR A 1 184 ? -14.106 -8.983 -0.903 1.00 95.81 184 TYR A C 1
ATOM 1518 O O . TYR A 1 184 ? -14.752 -7.972 -1.176 1.00 95.81 184 TYR A O 1
ATOM 1526 N N . TYR A 1 185 ? -13.870 -9.934 -1.817 1.00 96.00 185 TYR A N 1
ATOM 1527 C CA . TYR A 1 185 ? -14.327 -9.836 -3.211 1.00 96.00 185 TYR A CA 1
ATOM 1528 C C . TYR A 1 185 ? -15.082 -11.075 -3.708 1.00 96.00 185 TYR A C 1
ATOM 1530 O O . TYR A 1 185 ? -16.168 -10.931 -4.269 1.00 96.00 185 TYR A O 1
ATOM 1538 N N . THR A 1 186 ? -14.530 -12.279 -3.533 1.00 91.88 186 THR A N 1
ATOM 1539 C CA . THR A 1 186 ? -14.953 -13.491 -4.270 1.00 91.88 186 THR A CA 1
ATOM 1540 C C . THR A 1 186 ? -16.436 -13.823 -4.094 1.00 91.88 186 THR A C 1
ATOM 1542 O O . THR A 1 186 ? -17.187 -13.836 -5.079 1.00 91.88 186 THR A O 1
ATOM 1545 N N . ASP A 1 187 ? -16.867 -13.973 -2.841 1.00 87.75 187 ASP A N 1
ATOM 1546 C CA . ASP A 1 187 ? -18.249 -14.310 -2.468 1.00 87.75 187 ASP A CA 1
ATOM 1547 C C . ASP A 1 187 ? -19.091 -13.076 -2.094 1.00 87.75 187 ASP A C 1
ATOM 1549 O O . ASP A 1 187 ? -20.201 -13.191 -1.574 1.00 87.75 187 ASP A O 1
ATOM 1553 N N . GLY A 1 188 ? -18.569 -11.880 -2.379 1.00 91.69 188 GLY A N 1
ATOM 1554 C CA . GLY A 1 188 ? -19.231 -10.617 -2.090 1.00 91.69 188 GLY A CA 1
ATOM 1555 C C . GLY A 1 188 ? -20.428 -10.330 -3.001 1.00 91.69 188 GLY A C 1
ATOM 1556 O O . GLY A 1 188 ? -20.532 -10.796 -4.143 1.00 91.69 188 GLY A O 1
ATOM 1557 N N . THR A 1 189 ? -21.325 -9.486 -2.505 1.00 96.75 189 THR A N 1
ATOM 1558 C CA . THR A 1 189 ? -22.391 -8.849 -3.278 1.00 96.75 189 THR A CA 1
ATOM 1559 C C . THR A 1 189 ? -21.824 -7.952 -4.385 1.00 96.75 189 THR A C 1
ATOM 1561 O O . THR A 1 189 ? -20.619 -7.721 -4.509 1.00 96.75 189 THR A O 1
ATOM 1564 N N . ARG A 1 190 ? -22.706 -7.397 -5.221 1.00 96.44 190 ARG A N 1
ATOM 1565 C CA . ARG A 1 190 ? -22.295 -6.396 -6.213 1.00 96.44 190 ARG A CA 1
ATOM 1566 C C . ARG A 1 190 ? -21.618 -5.190 -5.555 1.00 96.44 190 ARG A C 1
ATOM 1568 O O . ARG A 1 190 ? -20.622 -4.710 -6.090 1.00 96.44 190 ARG A O 1
ATOM 1575 N N . ASP A 1 191 ? -22.151 -4.730 -4.429 1.00 97.19 191 ASP A N 1
ATOM 1576 C CA . ASP A 1 191 ? -21.626 -3.564 -3.721 1.00 97.19 191 ASP A CA 1
ATOM 1577 C C . ASP A 1 191 ? -20.266 -3.878 -3.090 1.00 97.19 191 ASP A C 1
ATOM 1579 O O . ASP A 1 191 ? -19.356 -3.062 -3.205 1.00 97.19 191 ASP A O 1
ATOM 1583 N N . ASP A 1 192 ? -20.070 -5.094 -2.567 1.00 98.00 192 ASP A N 1
ATOM 1584 C CA . ASP A 1 192 ? -18.757 -5.560 -2.097 1.00 98.00 192 ASP A CA 1
ATOM 1585 C C . ASP A 1 192 ? -17.708 -5.510 -3.209 1.00 98.00 192 ASP A C 1
ATOM 1587 O O . ASP A 1 192 ? -16.621 -4.957 -3.037 1.00 98.00 192 ASP A O 1
ATOM 1591 N N . LYS A 1 193 ? -18.053 -6.031 -4.392 1.00 97.69 193 LYS A N 1
ATOM 1592 C CA . LYS A 1 193 ? -17.140 -6.064 -5.541 1.00 97.69 193 LYS A CA 1
ATOM 1593 C C . LYS A 1 193 ? -16.790 -4.669 -6.047 1.00 97.69 193 LYS A C 1
ATOM 1595 O O . LYS A 1 193 ? -15.643 -4.430 -6.425 1.00 97.69 193 LYS A O 1
ATOM 1600 N N . GLU A 1 194 ? -17.750 -3.749 -6.074 1.00 98.00 194 GLU A N 1
ATOM 1601 C CA . GLU A 1 194 ? -17.491 -2.364 -6.477 1.00 98.00 194 GLU A CA 1
ATOM 1602 C C . GLU A 1 194 ? -16.689 -1.599 -5.416 1.00 98.00 194 GLU A C 1
ATOM 1604 O O . GLU A 1 194 ? -15.724 -0.919 -5.769 1.00 98.00 194 GLU A O 1
ATOM 1609 N N . ALA A 1 195 ? -16.995 -1.773 -4.128 1.00 98.25 195 ALA A N 1
ATOM 1610 C CA . ALA A 1 195 ? -16.214 -1.207 -3.031 1.00 98.25 195 ALA A CA 1
ATOM 1611 C C . ALA A 1 195 ? -14.758 -1.701 -3.057 1.00 98.25 195 ALA A C 1
ATOM 1613 O O . ALA A 1 195 ? -13.829 -0.907 -2.912 1.00 98.25 195 ALA A O 1
ATOM 1614 N N . PHE A 1 196 ? -14.540 -2.992 -3.319 1.00 98.50 196 PHE A N 1
ATOM 1615 C CA . PHE A 1 196 ? -13.207 -3.589 -3.417 1.00 98.50 196 PHE A CA 1
ATOM 1616 C C . PHE A 1 196 ? -12.393 -3.029 -4.593 1.00 98.50 196 PHE A C 1
ATOM 1618 O O . PHE A 1 196 ? -11.206 -2.730 -4.459 1.00 98.50 196 PHE A O 1
ATOM 1625 N N . LYS A 1 197 ? -13.030 -2.813 -5.751 1.00 98.25 197 LYS A N 1
ATOM 1626 C CA . LYS A 1 197 ? -12.390 -2.130 -6.888 1.00 98.25 197 LYS A CA 1
ATOM 1627 C C . LYS A 1 197 ? -12.047 -0.678 -6.556 1.00 98.25 197 LYS A C 1
ATOM 1629 O O . LYS A 1 197 ? -10.967 -0.220 -6.919 1.00 98.25 197 LYS A O 1
ATOM 1634 N N . SER A 1 198 ? -12.939 0.043 -5.876 1.00 98.25 198 SER A N 1
ATOM 1635 C CA . SER A 1 198 ? -12.675 1.408 -5.398 1.00 98.25 198 SER A CA 1
ATOM 1636 C C . SER A 1 198 ? -11.526 1.456 -4.389 1.00 98.25 198 SER A C 1
ATOM 1638 O O . SER A 1 198 ? -10.738 2.398 -4.403 1.00 98.25 198 SER A O 1
ATOM 1640 N N . PHE A 1 199 ? -11.386 0.433 -3.548 1.00 98.25 199 PHE A N 1
ATOM 1641 C CA . PHE A 1 199 ? -10.266 0.317 -2.621 1.00 98.25 199 PHE A CA 1
ATOM 1642 C C . PHE A 1 199 ? -8.923 0.203 -3.363 1.00 98.25 199 PHE A C 1
ATOM 1644 O O . PHE A 1 199 ? -7.991 0.949 -3.067 1.00 98.25 199 PHE A O 1
ATOM 1651 N N . PHE A 1 200 ? -8.829 -0.648 -4.391 1.00 97.75 200 PHE A N 1
ATOM 1652 C CA . PHE A 1 200 ? -7.606 -0.738 -5.201 1.00 97.75 200 PHE A CA 1
ATOM 1653 C C . PHE A 1 200 ? -7.352 0.487 -6.085 1.00 97.75 200 PHE A C 1
ATOM 1655 O O . PHE A 1 200 ? -6.194 0.804 -6.354 1.00 97.75 200 PHE A O 1
ATOM 1662 N N . ASP A 1 201 ? -8.396 1.208 -6.491 1.00 97.06 201 ASP A N 1
ATOM 1663 C CA . ASP A 1 201 ? -8.256 2.525 -7.124 1.00 97.06 201 ASP A CA 1
ATOM 1664 C C . ASP A 1 201 ? -7.552 3.508 -6.178 1.00 97.06 201 ASP A C 1
ATOM 1666 O O . ASP A 1 201 ? -6.584 4.169 -6.557 1.00 97.06 201 ASP A O 1
ATOM 1670 N N . ALA A 1 202 ? -7.972 3.537 -4.908 1.00 97.25 202 ALA A N 1
ATOM 1671 C CA . ALA A 1 202 ? -7.345 4.364 -3.886 1.00 97.25 202 ALA A CA 1
ATOM 1672 C C . ALA A 1 202 ? -5.884 3.964 -3.623 1.00 97.25 202 ALA A C 1
ATOM 1674 O O . ALA A 1 202 ? -5.016 4.835 -3.567 1.00 97.25 202 ALA A O 1
ATOM 1675 N N . GLU A 1 203 ? -5.572 2.666 -3.541 1.00 96.12 203 GLU A N 1
ATOM 1676 C CA . GLU A 1 203 ? -4.179 2.198 -3.455 1.00 96.12 203 GLU A CA 1
ATOM 1677 C C . GLU A 1 203 ? -3.356 2.613 -4.686 1.00 96.12 203 GLU A C 1
ATOM 1679 O O . GLU A 1 203 ? -2.202 3.035 -4.561 1.00 96.12 203 GLU A O 1
ATOM 1684 N N . GLY A 1 204 ? -3.958 2.583 -5.877 1.00 95.25 204 GLY A N 1
ATOM 1685 C CA . GLY A 1 204 ? -3.359 3.102 -7.102 1.00 95.25 204 GLY A CA 1
ATOM 1686 C C . GLY A 1 204 ? -3.063 4.606 -7.033 1.00 95.25 204 GLY A C 1
ATOM 1687 O O . GLY A 1 204 ? -1.985 5.045 -7.441 1.00 95.25 204 GLY A O 1
ATOM 1688 N N . LEU A 1 205 ? -3.971 5.406 -6.470 1.00 95.19 205 LEU A N 1
ATOM 1689 C CA . LEU A 1 205 ? -3.763 6.841 -6.237 1.00 95.19 205 LEU A CA 1
ATOM 1690 C C . LEU A 1 205 ? -2.632 7.097 -5.228 1.00 95.19 205 LEU A C 1
ATOM 1692 O O . LEU A 1 205 ? -1.792 7.970 -5.466 1.00 95.19 205 LEU A O 1
ATOM 1696 N N . ILE A 1 206 ? -2.537 6.292 -4.162 1.00 92.94 206 ILE A N 1
ATOM 1697 C CA . ILE A 1 206 ? -1.423 6.348 -3.200 1.00 92.94 206 ILE A CA 1
ATOM 1698 C C . ILE A 1 206 ? -0.096 6.081 -3.916 1.00 92.94 206 ILE A C 1
ATOM 1700 O O . ILE A 1 206 ? 0.861 6.836 -3.739 1.00 92.94 206 ILE A O 1
ATOM 1704 N N . ARG A 1 207 ? -0.044 5.071 -4.794 1.00 89.75 207 ARG A N 1
ATOM 1705 C CA . ARG A 1 207 ? 1.140 4.773 -5.621 1.00 89.75 207 ARG A CA 1
ATOM 1706 C C . ARG A 1 207 ? 1.532 5.917 -6.550 1.00 89.75 207 ARG A C 1
ATOM 1708 O O . ARG A 1 207 ? 2.720 6.151 -6.752 1.00 89.75 207 ARG A O 1
ATOM 1715 N N . GLN A 1 208 ? 0.556 6.639 -7.090 1.00 91.25 208 GLN A N 1
ATOM 1716 C CA . GLN A 1 208 ? 0.790 7.824 -7.918 1.00 91.25 208 GLN A CA 1
ATOM 1717 C C . GLN A 1 208 ? 1.205 9.061 -7.097 1.00 91.25 208 GLN A C 1
ATOM 1719 O O . GLN A 1 208 ? 1.568 10.083 -7.683 1.00 91.25 208 GLN A O 1
ATOM 1724 N N . HIS A 1 209 ? 1.183 8.977 -5.761 1.00 88.50 209 HIS A N 1
ATOM 1725 C CA . HIS A 1 209 ? 1.323 10.088 -4.813 1.00 88.50 209 HIS A CA 1
ATOM 1726 C C . HIS A 1 209 ? 0.202 11.141 -4.897 1.00 88.50 209 HIS A C 1
ATOM 1728 O O . HIS A 1 209 ? 0.386 12.288 -4.483 1.00 88.50 209 HIS A O 1
ATOM 1734 N N . LYS A 1 210 ? -0.971 10.744 -5.398 1.00 91.19 210 LYS A N 1
ATOM 1735 C CA . LYS A 1 210 ? -2.211 11.533 -5.430 1.00 91.19 210 LYS A CA 1
ATOM 1736 C C . LYS A 1 210 ? -2.972 11.349 -4.118 1.00 91.19 210 LYS A C 1
ATOM 1738 O O . LYS A 1 210 ? -4.014 10.701 -4.051 1.00 91.19 210 LYS A O 1
ATOM 1743 N N . ILE A 1 211 ? -2.352 11.812 -3.037 1.00 90.75 211 ILE A N 1
ATOM 1744 C CA . ILE A 1 211 ? -2.789 11.519 -1.668 1.00 90.75 211 ILE A CA 1
ATOM 1745 C C . ILE A 1 211 ? -4.140 12.162 -1.333 1.00 90.75 211 ILE A C 1
ATOM 1747 O O . ILE A 1 211 ? -4.984 11.450 -0.790 1.00 90.75 211 ILE A O 1
ATOM 1751 N N . PRO A 1 212 ? -4.407 13.445 -1.657 1.00 92.81 212 PRO A N 1
ATOM 1752 C CA . PRO A 1 212 ? -5.728 14.026 -1.417 1.00 92.81 212 PRO A CA 1
ATOM 1753 C C . PRO A 1 212 ? -6.848 13.250 -2.121 1.00 92.81 212 PRO A C 1
ATOM 1755 O O . PRO A 1 212 ? -7.900 13.002 -1.534 1.00 92.81 212 PRO A O 1
ATOM 1758 N N . GLU A 1 213 ? -6.607 12.813 -3.356 1.00 96.31 213 GLU A N 1
ATOM 1759 C CA . GLU A 1 213 ? -7.546 12.011 -4.134 1.00 96.31 213 GLU A CA 1
ATOM 1760 C C . GLU A 1 213 ? -7.733 10.620 -3.522 1.00 96.31 213 GLU A C 1
ATOM 1762 O O . GLU A 1 213 ? -8.864 10.151 -3.418 1.00 96.31 213 GLU A O 1
ATOM 1767 N N . ALA A 1 214 ? -6.656 9.983 -3.054 1.00 96.56 214 ALA A N 1
ATOM 1768 C CA . ALA A 1 214 ? -6.735 8.706 -2.350 1.00 96.56 214 ALA A CA 1
ATOM 1769 C C . ALA A 1 214 ? -7.550 8.806 -1.052 1.00 96.56 214 ALA A C 1
ATOM 1771 O O . ALA A 1 214 ? -8.421 7.972 -0.812 1.00 96.56 214 ALA A O 1
ATOM 1772 N N . ILE A 1 215 ? -7.318 9.844 -0.239 1.00 96.06 215 ILE A N 1
ATOM 1773 C CA . ILE A 1 215 ? -8.090 10.115 0.985 1.00 96.06 215 ILE A CA 1
ATOM 1774 C C . ILE A 1 215 ? -9.569 10.306 0.644 1.00 96.06 215 ILE A C 1
ATOM 1776 O O . ILE A 1 215 ? -10.431 9.740 1.318 1.00 96.06 215 ILE A O 1
ATOM 1780 N N . SER A 1 216 ? -9.877 11.076 -0.404 1.00 97.19 216 SER A N 1
ATOM 1781 C CA . SER A 1 216 ? -11.255 11.258 -0.871 1.00 97.19 216 SER A CA 1
ATOM 1782 C C . SER A 1 216 ? -11.877 9.925 -1.292 1.00 97.19 216 SER A C 1
ATOM 1784 O O . SER A 1 216 ? -12.973 9.598 -0.850 1.00 97.19 216 SER A O 1
ATOM 1786 N N . SER A 1 217 ? -11.155 9.123 -2.078 1.00 97.62 217 SER A N 1
ATOM 1787 C CA . SER A 1 217 ? -11.616 7.818 -2.561 1.00 97.62 217 SER A CA 1
ATOM 1788 C C . SER A 1 217 ? -11.884 6.834 -1.418 1.00 97.62 217 SER A C 1
ATOM 1790 O O . SER A 1 217 ? -12.907 6.155 -1.425 1.00 97.62 217 SER A O 1
ATOM 1792 N N . LEU A 1 218 ? -11.010 6.768 -0.407 1.00 98.12 218 LEU A N 1
ATOM 1793 C CA . LEU A 1 218 ? -11.208 5.901 0.763 1.00 98.12 218 LEU A CA 1
ATOM 1794 C C . LEU A 1 218 ? -12.416 6.335 1.606 1.00 98.12 218 LEU A C 1
ATOM 1796 O O . LEU A 1 218 ? -13.161 5.483 2.085 1.00 98.12 218 LEU A O 1
ATOM 1800 N N . ASN A 1 219 ? -12.643 7.645 1.755 1.00 96.69 219 ASN A N 1
ATOM 1801 C CA . ASN A 1 219 ? -13.837 8.178 2.421 1.00 96.69 219 ASN A CA 1
ATOM 1802 C C . ASN A 1 219 ? -15.124 7.893 1.632 1.00 96.69 219 ASN A C 1
ATOM 1804 O O . ASN A 1 219 ? -16.179 7.661 2.215 1.00 96.69 219 ASN A O 1
ATOM 1808 N N . GLU A 1 220 ? -15.078 7.919 0.300 1.00 97.50 220 GLU A N 1
ATOM 1809 C CA . GLU A 1 220 ? -16.253 7.596 -0.513 1.00 97.50 220 GLU A CA 1
ATOM 1810 C C . GLU A 1 220 ? -16.697 6.140 -0.352 1.00 97.50 220 GLU A C 1
ATOM 1812 O O . GLU A 1 220 ? -17.898 5.877 -0.407 1.00 97.50 220 GLU A O 1
ATOM 1817 N N . ILE A 1 221 ? -15.771 5.208 -0.098 1.00 98.12 221 ILE A N 1
ATOM 1818 C CA . ILE A 1 221 ? -16.103 3.795 0.140 1.00 98.12 221 ILE A CA 1
ATOM 1819 C C . ILE A 1 221 ? -17.006 3.653 1.367 1.00 98.12 221 ILE A C 1
ATOM 1821 O O . ILE A 1 221 ? -18.057 3.027 1.263 1.00 98.12 221 ILE A O 1
ATOM 1825 N N . SER A 1 222 ? -16.664 4.284 2.495 1.00 95.06 222 SER A N 1
ATOM 1826 C CA . SER A 1 222 ? -17.489 4.211 3.709 1.00 95.06 222 SER A CA 1
ATOM 1827 C C . SER A 1 222 ? -18.832 4.928 3.563 1.00 95.06 222 SER A C 1
ATOM 1829 O O . SER A 1 222 ? -19.827 4.484 4.129 1.00 95.06 222 SER A O 1
ATOM 1831 N N . ASN A 1 223 ? -18.896 5.998 2.767 1.00 95.81 223 ASN A N 1
ATOM 1832 C CA . ASN A 1 223 ? -20.142 6.728 2.522 1.00 95.81 223 ASN A CA 1
ATOM 1833 C C . ASN A 1 223 ? -21.092 5.990 1.569 1.00 95.81 223 ASN A C 1
ATOM 1835 O O . ASN A 1 223 ? -22.310 6.047 1.737 1.00 95.81 223 ASN A O 1
ATOM 1839 N N . ARG A 1 224 ? -20.549 5.352 0.529 1.00 97.56 224 ARG A N 1
ATOM 1840 C CA . ARG A 1 224 ? -21.337 4.733 -0.544 1.00 97.56 224 ARG A CA 1
ATOM 1841 C C . ARG A 1 224 ? -21.642 3.266 -0.283 1.00 97.56 224 ARG A C 1
ATOM 1843 O O . ARG A 1 224 ? -22.700 2.795 -0.688 1.00 97.56 224 ARG A O 1
ATOM 1850 N N . TYR A 1 225 ? -20.723 2.573 0.377 1.00 97.25 225 TYR A N 1
ATOM 1851 C CA . TYR A 1 225 ? -20.788 1.143 0.648 1.00 97.25 225 TYR A CA 1
ATOM 1852 C C . TYR A 1 225 ? -20.509 0.864 2.137 1.00 97.25 225 TYR A C 1
ATOM 1854 O O . TYR A 1 225 ? -19.580 0.121 2.456 1.00 97.25 225 TYR A O 1
ATOM 1862 N N . PRO A 1 226 ? -21.272 1.460 3.076 1.00 95.69 226 PRO A N 1
ATOM 1863 C CA . PRO A 1 226 ? -20.997 1.338 4.511 1.00 95.69 226 PRO A CA 1
ATOM 1864 C C . PRO A 1 226 ? -20.961 -0.117 4.997 1.00 95.69 226 PRO A C 1
ATOM 1866 O O . PRO A 1 226 ? -20.135 -0.453 5.840 1.00 95.69 226 PRO A O 1
ATOM 1869 N N . ASP A 1 227 ? -21.802 -0.976 4.415 1.00 95.69 227 ASP A N 1
ATOM 1870 C CA . ASP A 1 227 ? -21.937 -2.386 4.796 1.00 95.69 227 ASP A CA 1
ATOM 1871 C C . ASP A 1 227 ? -21.057 -3.336 3.964 1.00 95.69 227 ASP A C 1
ATOM 1873 O O . ASP A 1 227 ? -21.129 -4.551 4.146 1.00 95.69 227 ASP A O 1
ATOM 1877 N N . ALA A 1 228 ? -20.247 -2.814 3.033 1.00 97.25 228 ALA A N 1
ATOM 1878 C CA . ALA A 1 228 ? -19.394 -3.667 2.216 1.00 97.25 228 ALA A CA 1
ATOM 1879 C C . ALA A 1 228 ? -18.258 -4.288 3.037 1.00 97.25 228 ALA A C 1
ATOM 1881 O O . ALA A 1 228 ? -17.649 -3.633 3.885 1.00 97.25 228 ALA A O 1
ATOM 1882 N N . LEU A 1 229 ? -17.905 -5.533 2.718 1.00 97.00 229 LEU A N 1
ATOM 1883 C CA . LEU A 1 229 ? -16.919 -6.330 3.453 1.00 97.00 229 LEU A CA 1
ATOM 1884 C C . LEU A 1 229 ? -15.562 -5.616 3.587 1.00 97.00 229 LEU A C 1
ATOM 1886 O O . LEU A 1 229 ? -14.918 -5.693 4.630 1.00 97.00 229 LEU A O 1
ATOM 1890 N N . ILE A 1 230 ? -15.117 -4.902 2.544 1.00 97.56 230 ILE A N 1
ATOM 1891 C CA . ILE A 1 230 ? -13.826 -4.190 2.529 1.00 97.56 230 ILE A CA 1
ATOM 1892 C C . ILE A 1 230 ? -13.839 -2.889 3.350 1.00 97.56 230 ILE A C 1
ATOM 1894 O O . ILE A 1 230 ? -12.778 -2.347 3.661 1.00 97.56 230 ILE A O 1
ATOM 1898 N N . THR A 1 231 ? -15.011 -2.353 3.697 1.00 97.75 231 THR A N 1
ATOM 1899 C CA . THR A 1 231 ? -15.154 -1.009 4.278 1.00 97.75 231 THR A CA 1
ATOM 1900 C C . THR A 1 231 ? -14.414 -0.835 5.606 1.00 97.75 231 THR A C 1
ATOM 1902 O O . THR A 1 231 ? -13.703 0.168 5.746 1.00 97.75 231 THR A O 1
ATOM 1905 N N . PRO A 1 232 ? -14.456 -1.787 6.557 1.00 97.44 232 PRO A N 1
ATOM 1906 C CA . PRO A 1 232 ? -13.635 -1.710 7.764 1.00 97.44 232 PRO A CA 1
ATOM 1907 C C . PRO A 1 232 ? -12.127 -1.640 7.470 1.00 97.44 232 PRO A C 1
ATOM 1909 O O . PRO A 1 232 ? -11.412 -0.833 8.069 1.00 97.44 232 PRO A O 1
ATOM 1912 N N . LEU A 1 233 ? -11.635 -2.416 6.496 1.00 97.38 233 LEU A N 1
ATOM 1913 C CA . LEU A 1 233 ? -10.220 -2.408 6.112 1.00 97.38 233 LEU A CA 1
ATOM 1914 C C . LEU A 1 233 ? -9.827 -1.115 5.381 1.00 97.38 233 LEU A C 1
ATOM 1916 O O . LEU A 1 233 ? -8.766 -0.552 5.651 1.00 97.38 233 LEU A O 1
ATOM 1920 N N . SER A 1 234 ? -10.698 -0.607 4.508 1.00 98.00 234 SER A N 1
ATOM 1921 C CA . SER A 1 234 ? -10.552 0.701 3.856 1.00 98.00 234 SER A CA 1
ATOM 1922 C C . SER A 1 234 ? -10.490 1.840 4.881 1.00 98.00 234 SER A C 1
ATOM 1924 O O . SER A 1 234 ? -9.673 2.753 4.766 1.00 98.00 234 SER A O 1
ATOM 1926 N N . THR A 1 235 ? -11.306 1.757 5.933 1.00 98.31 235 THR A N 1
ATOM 1927 C CA . THR A 1 235 ? -11.332 2.731 7.034 1.00 98.31 235 THR A CA 1
ATOM 1928 C C . THR A 1 235 ? -10.033 2.687 7.839 1.00 98.31 235 THR A C 1
ATOM 1930 O O . THR A 1 235 ? -9.446 3.731 8.128 1.00 98.31 235 THR A O 1
ATOM 1933 N N . LEU A 1 236 ? -9.515 1.487 8.126 1.00 97.88 236 LEU A N 1
ATOM 1934 C CA . LEU A 1 236 ? -8.199 1.323 8.748 1.00 97.88 236 LEU A CA 1
ATOM 1935 C C . LEU A 1 236 ? -7.086 1.921 7.880 1.00 97.88 236 LEU A C 1
ATOM 1937 O O . LEU A 1 236 ? -6.216 2.631 8.387 1.00 97.88 236 LEU A O 1
ATOM 1941 N N . ARG A 1 237 ? -7.126 1.668 6.568 1.00 96.56 237 ARG A N 1
ATOM 1942 C CA . ARG A 1 237 ? -6.160 2.227 5.621 1.00 96.56 237 ARG A CA 1
ATOM 1943 C C . ARG A 1 237 ? -6.183 3.752 5.620 1.00 96.56 237 ARG A C 1
ATOM 1945 O O . ARG A 1 237 ? -5.123 4.373 5.689 1.00 96.56 237 ARG A O 1
ATOM 1952 N N . LEU A 1 238 ? -7.374 4.344 5.596 1.00 97.62 238 LEU A N 1
ATOM 1953 C CA . LEU A 1 238 ? -7.558 5.788 5.691 1.00 97.62 238 LEU A CA 1
ATOM 1954 C C . LEU A 1 238 ? -6.962 6.350 6.986 1.00 97.62 238 LEU A C 1
ATOM 1956 O O . LEU A 1 238 ? -6.220 7.327 6.928 1.00 97.62 238 LEU A O 1
ATOM 1960 N N . ALA A 1 239 ? -7.236 5.728 8.136 1.00 97.69 239 ALA A N 1
ATOM 1961 C CA . ALA A 1 239 ? -6.689 6.172 9.416 1.00 97.69 239 ALA A CA 1
ATOM 1962 C C . ALA A 1 239 ? -5.151 6.153 9.418 1.00 97.69 239 ALA A C 1
ATOM 1964 O O . ALA A 1 239 ? -4.530 7.145 9.793 1.00 97.69 239 ALA A O 1
ATOM 1965 N N . ILE A 1 240 ? -4.530 5.068 8.937 1.00 95.00 240 ILE A N 1
ATOM 1966 C CA . ILE A 1 240 ? -3.064 4.960 8.826 1.00 95.00 240 ILE A CA 1
ATOM 1967 C C . ILE A 1 240 ? -2.508 6.049 7.902 1.00 95.00 240 ILE A C 1
ATOM 1969 O O . ILE A 1 240 ? -1.535 6.713 8.256 1.00 95.00 240 ILE A O 1
ATOM 1973 N N . LEU A 1 241 ? -3.140 6.272 6.747 1.00 93.31 241 LEU A N 1
ATOM 1974 C CA . LEU A 1 241 ? -2.714 7.300 5.801 1.00 93.31 241 LEU A CA 1
ATOM 1975 C C . LEU A 1 241 ? -2.805 8.706 6.420 1.00 93.31 241 LEU A C 1
ATOM 1977 O O . LEU A 1 241 ? -1.889 9.508 6.267 1.00 93.31 241 LEU A O 1
ATOM 1981 N N . LEU A 1 242 ? -3.864 9.003 7.176 1.00 94.62 242 LEU A N 1
ATOM 1982 C CA . LEU A 1 242 ? -3.998 10.275 7.893 1.00 94.62 242 LEU A CA 1
ATOM 1983 C C . LEU A 1 242 ? -2.898 10.456 8.950 1.00 94.62 242 LEU A C 1
ATOM 1985 O O . LEU A 1 242 ? -2.342 11.550 9.049 1.00 94.62 242 LEU A O 1
ATOM 1989 N N . VAL A 1 243 ? -2.523 9.397 9.685 1.00 93.56 243 VAL A N 1
ATOM 1990 C CA . VAL A 1 243 ? -1.360 9.447 10.592 1.00 93.56 243 VAL A CA 1
ATOM 1991 C C . VAL A 1 243 ? -0.096 9.778 9.815 1.00 93.56 243 VAL A C 1
ATOM 1993 O O . VAL A 1 243 ? 0.633 10.687 10.204 1.00 93.56 243 VAL A O 1
ATOM 1996 N N . GLU A 1 244 ? 0.152 9.083 8.704 1.00 88.38 244 GLU A N 1
ATOM 1997 C CA . GLU A 1 244 ? 1.322 9.327 7.862 1.00 88.38 244 GLU A CA 1
ATOM 1998 C C . GLU A 1 244 ? 1.392 10.781 7.390 1.00 88.38 244 GLU A C 1
ATOM 2000 O O . GLU A 1 244 ? 2.492 11.314 7.301 1.00 88.38 244 GLU A O 1
ATOM 2005 N N . PHE A 1 245 ? 0.260 11.454 7.171 1.00 87.44 245 PHE A N 1
ATOM 2006 C CA . PHE A 1 245 ? 0.177 12.870 6.786 1.00 87.44 245 PHE A CA 1
ATOM 2007 C C . PHE A 1 245 ? 0.017 13.858 7.948 1.00 87.44 245 PHE A C 1
ATOM 2009 O O . PHE A 1 245 ? -0.205 15.045 7.718 1.00 87.44 245 PHE A O 1
ATOM 2016 N N . ASN A 1 246 ? 0.243 13.405 9.182 1.00 91.50 246 ASN A N 1
ATOM 2017 C CA . ASN A 1 246 ? 0.174 14.204 10.405 1.00 91.50 246 ASN A CA 1
ATOM 2018 C C . ASN A 1 246 ? -1.227 14.785 10.701 1.00 91.50 246 ASN A C 1
ATOM 2020 O O . ASN A 1 246 ? -1.343 15.763 11.437 1.00 91.50 246 ASN A O 1
ATOM 2024 N N . GLU A 1 247 ? -2.295 14.203 10.151 1.00 94.44 247 GLU A N 1
ATOM 2025 C CA . GLU A 1 247 ? -3.686 14.583 10.432 1.00 94.44 247 GLU A CA 1
ATOM 2026 C C . GLU A 1 247 ? -4.231 13.775 11.621 1.00 94.44 247 GLU A C 1
ATOM 2028 O O . GLU A 1 247 ? -5.209 13.033 11.502 1.00 94.44 247 GLU A O 1
ATOM 2033 N N . TYR A 1 248 ? -3.562 13.879 12.772 1.00 96.75 248 TYR A N 1
ATOM 2034 C CA . TYR A 1 248 ? -3.729 12.967 13.909 1.00 96.75 248 TYR A CA 1
ATOM 2035 C C . TYR A 1 248 ? -5.143 12.957 14.499 1.00 96.75 248 TYR A C 1
ATOM 2037 O O . TYR A 1 248 ? -5.673 11.888 14.786 1.00 96.75 248 TYR A O 1
ATOM 2045 N N . GLU A 1 249 ? -5.795 14.112 14.636 1.00 97.75 249 GLU A N 1
ATOM 2046 C CA . GLU A 1 249 ? -7.147 14.195 15.197 1.00 97.75 249 GLU A CA 1
ATOM 2047 C C . GLU A 1 249 ? -8.182 13.531 14.282 1.00 97.75 249 GLU A C 1
ATOM 2049 O O . GLU A 1 249 ? -9.102 12.862 14.757 1.00 97.75 249 GLU A O 1
ATOM 2054 N N . LYS A 1 250 ? -8.018 13.671 12.960 1.00 97.75 250 LYS A N 1
ATOM 2055 C CA . LYS A 1 250 ? -8.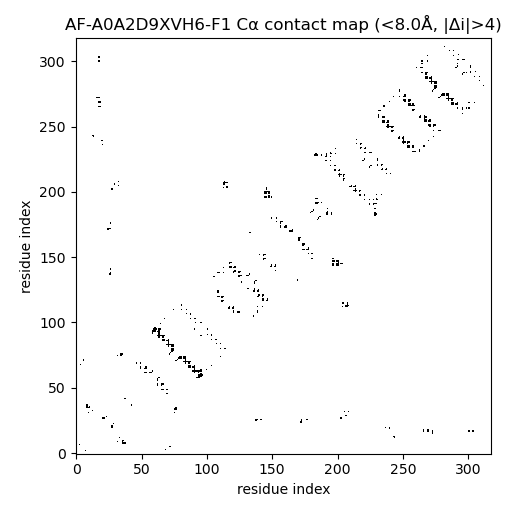865 12.971 11.985 1.00 97.75 250 LYS A CA 1
ATOM 2056 C C . LYS A 1 250 ? -8.544 11.483 11.944 1.00 97.75 250 LYS A C 1
ATOM 2058 O O . LYS A 1 250 ? -9.453 10.668 11.867 1.00 97.75 250 LYS A O 1
ATOM 2063 N N . ALA A 1 251 ? -7.266 11.119 12.009 1.00 97.88 251 ALA A N 1
ATOM 2064 C CA . ALA A 1 251 ? -6.858 9.723 12.065 1.00 97.88 251 ALA A CA 1
ATOM 2065 C C . ALA A 1 251 ? -7.470 9.018 13.282 1.00 97.88 251 ALA A C 1
ATOM 2067 O O . ALA A 1 251 ? -7.995 7.916 13.148 1.00 97.88 251 ALA A O 1
ATOM 2068 N N . LEU A 1 252 ? -7.459 9.678 14.444 1.00 98.50 252 LEU A N 1
ATOM 2069 C CA . LEU A 1 252 ? -8.067 9.181 15.674 1.00 98.50 252 LEU A CA 1
ATOM 2070 C C . LEU A 1 252 ? -9.577 8.993 15.514 1.00 98.50 252 LEU A C 1
ATOM 2072 O O . LEU A 1 252 ? -10.096 7.931 15.852 1.00 98.50 252 LEU A O 1
ATOM 2076 N N . SER A 1 253 ? -10.282 9.997 14.981 1.00 98.12 253 SER A N 1
ATOM 2077 C CA . SER A 1 253 ? -11.733 9.898 14.803 1.00 98.12 253 SER A CA 1
ATOM 2078 C C . SER A 1 253 ? -12.117 8.768 13.848 1.00 98.12 253 SER A C 1
ATOM 2080 O O . SER A 1 253 ? -13.039 8.023 14.157 1.00 98.12 253 SER A O 1
ATOM 2082 N N . VAL A 1 254 ? -11.375 8.589 12.750 1.00 98.12 254 VAL A N 1
ATOM 2083 C CA . VAL A 1 254 ? -11.573 7.496 11.784 1.00 98.12 254 VAL A CA 1
ATOM 2084 C C . VAL A 1 254 ? -11.211 6.136 12.387 1.00 98.12 254 VAL A C 1
ATOM 2086 O O . VAL A 1 254 ? -11.954 5.179 12.211 1.00 98.12 254 VAL A O 1
ATOM 2089 N N . ALA A 1 255 ? -10.108 6.016 13.129 1.00 98.12 255 ALA A N 1
ATOM 2090 C CA . ALA A 1 255 ? -9.713 4.747 13.746 1.00 98.12 255 ALA A CA 1
ATOM 2091 C C . ALA A 1 255 ? -10.766 4.234 14.745 1.00 98.12 255 ALA A C 1
ATOM 2093 O O . ALA A 1 255 ? -11.007 3.031 14.835 1.00 98.12 255 ALA A O 1
ATOM 2094 N N . LEU A 1 256 ? -11.419 5.150 15.466 1.00 97.69 256 LEU A N 1
ATOM 2095 C CA . LEU A 1 256 ? -12.449 4.832 16.454 1.00 97.69 256 LEU A CA 1
ATOM 2096 C C . LEU A 1 256 ? -13.806 4.442 15.853 1.00 97.69 256 LEU A C 1
ATOM 2098 O O . LEU A 1 256 ? -14.651 3.957 16.599 1.00 97.69 256 LEU A O 1
ATOM 2102 N N . THR A 1 257 ? -14.039 4.621 14.547 1.00 97.19 257 THR A N 1
ATOM 2103 C CA . THR A 1 257 ? -15.270 4.125 13.902 1.00 97.19 257 THR A CA 1
ATOM 2104 C C . THR A 1 257 ? -15.198 2.640 13.542 1.00 97.19 257 THR A C 1
ATOM 2106 O O . THR A 1 257 ? -16.215 2.046 13.182 1.00 97.19 257 THR A O 1
ATOM 2109 N N . ILE A 1 258 ? -14.017 2.022 13.643 1.00 96.94 258 ILE A N 1
ATOM 2110 C CA . ILE A 1 258 ? -13.794 0.615 13.307 1.00 96.94 258 ILE A CA 1
ATOM 2111 C C . ILE A 1 258 ? -14.302 -0.262 14.455 1.00 96.94 258 ILE A C 1
ATOM 2113 O O . ILE A 1 258 ? -13.573 -0.596 15.387 1.00 96.94 258 ILE A O 1
ATOM 2117 N N . GLU A 1 259 ? -15.570 -0.651 14.368 1.00 93.50 259 GLU A N 1
ATOM 2118 C CA . GLU A 1 259 ? -16.222 -1.555 15.327 1.00 93.50 259 GLU A CA 1
ATOM 2119 C C . GLU A 1 259 ? -16.337 -3.000 14.805 1.00 93.50 259 GLU A C 1
ATOM 2121 O O . GLU A 1 259 ? -16.834 -3.876 15.514 1.00 93.50 259 GLU A O 1
ATOM 2126 N N . ASP A 1 260 ? -15.843 -3.270 13.590 1.00 94.19 260 ASP A N 1
ATOM 2127 C CA . ASP A 1 260 ? -15.795 -4.618 13.019 1.00 94.19 260 ASP A CA 1
ATOM 2128 C C . ASP A 1 260 ? -14.975 -5.570 13.912 1.00 94.19 260 ASP A C 1
ATOM 2130 O O . ASP A 1 260 ? -13.804 -5.283 14.178 1.00 94.19 260 ASP A O 1
ATOM 2134 N N . PRO A 1 261 ? -15.522 -6.721 14.347 1.00 91.56 261 PRO A N 1
ATOM 2135 C CA . PRO A 1 261 ? -14.843 -7.609 15.291 1.00 91.56 261 PRO A CA 1
ATOM 2136 C C . PRO A 1 261 ? -13.461 -8.103 14.844 1.00 91.56 261 PRO A C 1
ATOM 2138 O O . PRO A 1 261 ? -12.629 -8.414 15.694 1.00 91.56 261 PRO A O 1
ATOM 2141 N N . THR A 1 262 ? -13.200 -8.186 13.536 1.00 91.75 262 THR A N 1
ATOM 2142 C CA . THR A 1 262 ? -11.933 -8.698 12.987 1.00 91.75 262 THR A CA 1
ATOM 2143 C C . THR A 1 262 ? -10.830 -7.640 12.916 1.00 91.75 262 THR A C 1
ATOM 2145 O O . THR A 1 262 ? -9.655 -7.994 12.807 1.00 91.75 262 THR A O 1
ATOM 2148 N N . LEU A 1 263 ? -11.187 -6.350 12.981 1.00 95.44 263 LEU A N 1
ATOM 2149 C CA . LEU A 1 263 ? -10.250 -5.221 12.871 1.00 95.44 263 LEU A CA 1
ATOM 2150 C C . LEU A 1 263 ? -10.334 -4.218 14.027 1.00 95.44 263 LEU A C 1
ATOM 2152 O O . LEU A 1 263 ? -9.527 -3.286 14.089 1.00 95.44 263 LEU A O 1
ATOM 2156 N N . LYS A 1 264 ? -11.286 -4.384 14.944 1.00 96.94 264 LYS A N 1
ATOM 2157 C CA . LYS A 1 264 ? -11.497 -3.495 16.089 1.00 96.94 264 LYS A CA 1
ATOM 2158 C C . LYS A 1 264 ? -10.261 -3.372 16.972 1.00 96.94 264 LYS A C 1
ATOM 2160 O O . LYS A 1 264 ? -9.943 -2.283 17.447 1.00 96.94 264 LYS A O 1
ATOM 2165 N N . ASP A 1 265 ? -9.529 -4.464 17.154 1.00 97.25 265 ASP A N 1
ATOM 2166 C CA . ASP A 1 265 ? -8.264 -4.466 17.884 1.00 97.25 265 ASP A CA 1
ATOM 2167 C C . ASP A 1 265 ? -7.233 -3.522 17.247 1.00 97.25 265 ASP A C 1
ATOM 2169 O O . ASP A 1 265 ? -6.603 -2.734 17.953 1.00 97.25 265 ASP A O 1
ATOM 2173 N N . LYS A 1 266 ? -7.111 -3.531 15.915 1.00 97.38 266 LYS A N 1
ATOM 2174 C CA . LYS A 1 266 ? -6.242 -2.626 15.155 1.00 97.38 266 LYS A CA 1
ATOM 2175 C C . LYS A 1 266 ? -6.737 -1.183 15.220 1.00 97.38 266 LYS A C 1
ATOM 2177 O O . LYS A 1 266 ? -5.922 -0.287 15.420 1.00 97.38 266 LYS A O 1
ATOM 2182 N N . GLY A 1 267 ? -8.044 -0.941 15.100 1.00 97.88 267 GLY A N 1
ATOM 2183 C CA . GLY A 1 267 ? -8.618 0.403 15.241 1.00 97.88 267 GLY A CA 1
ATOM 2184 C C . GLY A 1 267 ? -8.299 1.025 16.604 1.00 97.88 267 GLY A C 1
ATOM 2185 O O . GLY A 1 267 ? -7.752 2.125 16.687 1.00 97.88 267 GLY A O 1
ATOM 2186 N N . LEU A 1 268 ? -8.534 0.275 17.684 1.00 98.25 268 LEU A N 1
ATOM 2187 C CA . LEU A 1 268 ? -8.227 0.709 19.047 1.00 98.25 268 LEU A CA 1
ATOM 2188 C C . LEU A 1 268 ? -6.724 0.847 19.306 1.00 98.25 268 LEU A C 1
ATOM 2190 O O . LEU A 1 268 ? -6.312 1.780 19.996 1.00 98.25 268 LEU A O 1
ATOM 2194 N N . ALA A 1 269 ? -5.899 -0.062 18.778 1.00 97.88 269 ALA A N 1
ATOM 2195 C CA . ALA A 1 269 ? -4.452 -0.001 18.962 1.00 97.88 269 ALA A CA 1
ATOM 2196 C C . ALA A 1 269 ? -3.868 1.236 18.278 1.00 97.88 269 ALA A C 1
ATOM 2198 O O . ALA A 1 269 ? -3.068 1.946 18.884 1.00 97.88 269 ALA A O 1
ATOM 2199 N N . LEU A 1 270 ? -4.325 1.531 17.057 1.00 98.19 270 LEU A N 1
ATOM 2200 C CA . LEU A 1 270 ? -3.949 2.738 16.332 1.00 98.19 270 LEU A CA 1
ATOM 2201 C C . LEU A 1 270 ? -4.414 3.999 17.073 1.00 98.19 270 LEU A C 1
ATOM 2203 O O . LEU A 1 270 ? -3.623 4.918 17.247 1.00 98.19 270 LEU A O 1
ATOM 2207 N N . ALA A 1 271 ? -5.657 4.032 17.565 1.00 98.38 271 ALA A N 1
ATOM 2208 C CA . ALA A 1 271 ? -6.176 5.151 18.354 1.00 98.38 271 ALA A CA 1
ATOM 2209 C C . ALA A 1 271 ? -5.349 5.406 19.628 1.00 98.38 271 ALA A C 1
ATOM 2211 O O . ALA A 1 271 ? -4.973 6.544 19.910 1.00 98.38 271 ALA A O 1
ATOM 2212 N N . GLY A 1 272 ? -5.023 4.345 20.374 1.00 97.94 272 GLY A N 1
ATOM 2213 C CA . GLY A 1 272 ? -4.174 4.443 21.559 1.00 97.94 272 GLY A CA 1
ATOM 2214 C C . GLY A 1 272 ? -2.772 4.956 21.230 1.00 97.94 272 GLY A C 1
ATOM 2215 O O . GLY A 1 272 ? -2.250 5.817 21.936 1.00 97.94 272 GLY A O 1
ATOM 2216 N N . GLU A 1 273 ? -2.197 4.492 20.121 1.00 97.31 273 GLU A N 1
ATOM 2217 C CA . GLU A 1 273 ? -0.877 4.918 19.665 1.00 97.31 273 GLU A CA 1
ATOM 2218 C C . GLU A 1 273 ? -0.859 6.384 19.199 1.00 97.31 273 GLU A C 1
ATOM 2220 O O . GLU A 1 273 ? 0.096 7.109 19.493 1.00 97.31 273 GLU A O 1
ATOM 2225 N N . ILE A 1 274 ? -1.927 6.839 18.530 1.00 97.94 274 ILE A N 1
ATOM 2226 C CA . ILE A 1 274 ? -2.127 8.244 18.148 1.00 97.94 274 ILE A CA 1
ATOM 2227 C C . ILE A 1 274 ? -2.132 9.142 19.390 1.00 97.94 274 ILE A C 1
ATOM 2229 O O . ILE A 1 274 ? -1.352 10.096 19.474 1.00 97.94 274 ILE A O 1
ATOM 2233 N N . GLU A 1 275 ? -2.978 8.804 20.365 1.00 97.94 275 GLU A N 1
ATOM 2234 C CA . GLU A 1 275 ? -3.112 9.551 21.617 1.00 97.94 275 GLU A CA 1
ATOM 2235 C C . GLU A 1 275 ? -1.792 9.581 22.396 1.00 97.94 275 GLU A C 1
ATOM 2237 O O . GLU A 1 275 ? -1.366 10.639 22.851 1.00 97.94 275 GLU A O 1
ATOM 2242 N N . GLU A 1 276 ? -1.099 8.447 22.506 1.00 95.94 276 GLU A N 1
ATOM 2243 C CA . GLU A 1 276 ? 0.157 8.338 23.249 1.00 95.94 276 GLU A CA 1
ATOM 2244 C C . GLU A 1 276 ? 1.293 9.134 22.602 1.00 95.94 276 GLU A C 1
ATOM 2246 O O . GLU A 1 276 ? 1.960 9.930 23.265 1.00 95.94 276 GLU A O 1
ATOM 2251 N N . ARG A 1 277 ? 1.567 8.869 21.321 1.00 94.69 277 ARG A N 1
ATOM 2252 C CA . ARG A 1 277 ? 2.842 9.246 20.696 1.00 94.69 277 ARG A CA 1
ATOM 2253 C C . ARG A 1 277 ? 2.786 10.569 19.953 1.00 94.69 277 ARG A C 1
ATOM 2255 O O . ARG A 1 277 ? 3.832 11.193 19.781 1.00 94.69 277 ARG A O 1
ATOM 2262 N N . PHE A 1 278 ? 1.603 10.978 19.503 1.00 94.88 278 PHE A N 1
ATOM 2263 C CA . PHE A 1 278 ? 1.451 12.144 18.635 1.00 94.88 278 PHE A CA 1
ATOM 2264 C C . PHE A 1 278 ? 0.652 13.264 19.301 1.00 94.88 278 PHE A C 1
ATOM 2266 O O . PHE A 1 278 ? 1.020 14.425 19.143 1.00 94.88 278 PHE A O 1
ATOM 2273 N N . LEU A 1 279 ? -0.378 12.932 20.090 1.00 95.75 279 LEU A N 1
ATOM 2274 C CA . LEU A 1 279 ? -1.167 13.923 20.836 1.00 95.75 279 LEU A CA 1
ATOM 2275 C C . LEU A 1 279 ? -0.693 14.123 22.287 1.00 95.75 279 LEU A C 1
ATOM 2277 O O . LEU A 1 279 ? -1.000 15.145 22.893 1.00 95.75 279 LEU A O 1
ATOM 2281 N N . GLY A 1 280 ? 0.081 13.184 22.844 1.00 94.00 280 GLY A N 1
ATOM 2282 C CA . GLY A 1 280 ? 0.622 13.269 24.207 1.00 94.00 280 GLY A CA 1
ATOM 2283 C C . GLY A 1 280 ? -0.400 13.006 25.322 1.00 94.00 280 GLY A C 1
ATOM 2284 O O . GLY A 1 280 ? -0.144 13.326 26.483 1.00 94.00 280 GLY A O 1
ATOM 2285 N N . ASN A 1 281 ? -1.548 12.408 24.998 1.00 95.56 281 ASN A N 1
ATOM 2286 C CA . ASN A 1 281 ? -2.653 12.137 25.914 1.00 95.56 281 ASN A CA 1
ATOM 2287 C C . ASN A 1 281 ? -2.589 10.706 26.466 1.00 95.56 281 ASN A C 1
ATOM 2289 O O . ASN A 1 281 ? -3.395 9.834 26.124 1.00 95.56 281 ASN A O 1
ATOM 2293 N N . THR A 1 282 ? -1.655 10.460 27.384 1.00 95.06 282 THR A N 1
ATOM 2294 C CA . THR A 1 282 ? -1.445 9.132 27.990 1.00 95.06 282 THR A CA 1
ATOM 2295 C C . THR A 1 282 ? -2.710 8.543 28.631 1.00 95.06 282 THR A C 1
ATOM 2297 O O . THR A 1 282 ? -2.916 7.332 28.587 1.00 95.06 282 THR A O 1
ATOM 2300 N N . GLU A 1 283 ? -3.579 9.371 29.220 1.00 95.06 283 GLU A N 1
ATOM 2301 C CA . GLU A 1 283 ? -4.821 8.897 29.846 1.00 95.06 283 GLU A CA 1
ATOM 2302 C C . GLU A 1 283 ? -5.782 8.276 28.820 1.00 95.06 283 GLU A C 1
ATOM 2304 O O . GLU A 1 283 ? -6.291 7.175 29.035 1.00 95.06 283 GLU A O 1
ATOM 2309 N N . ASN A 1 284 ? -6.005 8.949 27.687 1.00 96.75 284 ASN A N 1
ATOM 2310 C CA . ASN A 1 284 ? -6.861 8.427 26.623 1.00 96.75 284 ASN A CA 1
ATOM 2311 C C . ASN A 1 284 ? -6.225 7.222 25.932 1.00 96.75 284 ASN A C 1
ATOM 2313 O O . ASN A 1 284 ? -6.918 6.236 25.682 1.00 96.75 284 ASN A O 1
ATOM 2317 N N . ALA A 1 285 ? -4.906 7.246 25.724 1.00 97.38 285 ALA A N 1
ATOM 2318 C CA . ALA A 1 285 ? -4.185 6.092 25.204 1.00 97.38 285 ALA A CA 1
ATOM 2319 C C . ALA A 1 285 ? -4.437 4.836 26.053 1.00 97.38 285 ALA A C 1
ATOM 2321 O O . ALA A 1 285 ? -4.839 3.795 25.532 1.00 97.38 285 ALA A O 1
ATOM 2322 N N . LEU A 1 286 ? -4.304 4.951 27.382 1.00 97.12 286 LEU A N 1
ATOM 2323 C CA . LEU A 1 286 ? -4.591 3.855 28.309 1.00 97.12 286 LEU A CA 1
ATOM 2324 C C . LEU A 1 286 ? -6.048 3.381 28.217 1.00 97.12 286 LEU A C 1
ATOM 2326 O O . LEU A 1 286 ? -6.276 2.173 28.224 1.00 97.12 286 LEU A O 1
ATOM 2330 N N . LYS A 1 287 ? -7.028 4.288 28.082 1.00 97.25 287 LYS A N 1
ATOM 2331 C CA . LYS A 1 287 ? -8.442 3.906 27.888 1.00 97.25 287 LYS A CA 1
ATOM 2332 C C . LYS A 1 287 ? -8.613 3.024 26.649 1.00 97.25 287 LYS A C 1
ATOM 2334 O O . LYS A 1 287 ? -9.242 1.973 26.746 1.00 97.25 287 LYS A O 1
ATOM 2339 N N . HIS A 1 288 ? -8.030 3.406 25.513 1.00 97.62 288 HIS A N 1
ATOM 2340 C CA . HIS A 1 288 ? -8.105 2.612 24.281 1.00 97.62 288 HIS A CA 1
ATOM 2341 C C . HIS A 1 288 ? -7.395 1.261 24.418 1.00 97.62 288 HIS A C 1
ATOM 2343 O O . HIS A 1 288 ? -7.955 0.230 24.052 1.00 97.62 288 HIS A O 1
ATOM 2349 N N . TYR A 1 289 ? -6.210 1.236 25.027 1.00 97.62 289 TYR A N 1
ATOM 2350 C CA . TYR A 1 289 ? -5.475 -0.006 25.252 1.00 97.62 289 TYR A CA 1
ATOM 2351 C C . TYR A 1 289 ? -6.210 -0.983 26.178 1.00 97.62 289 TYR A C 1
ATOM 2353 O O . TYR A 1 289 ? -6.237 -2.182 25.900 1.00 97.62 289 TYR A O 1
ATOM 2361 N N . TYR A 1 290 ? -6.852 -0.501 27.246 1.00 97.12 290 TYR A N 1
ATOM 2362 C CA . TYR A 1 290 ? -7.659 -1.359 28.118 1.00 97.12 290 TYR A CA 1
ATOM 2363 C C . TYR A 1 290 ? -8.888 -1.930 27.408 1.00 97.12 290 TYR A C 1
ATOM 2365 O O . TYR A 1 290 ? -9.205 -3.097 27.637 1.00 97.12 290 TYR A O 1
ATOM 2373 N N . ARG A 1 291 ? -9.524 -1.165 26.506 1.00 97.12 291 ARG A N 1
ATOM 2374 C CA . ARG A 1 291 ? -10.634 -1.674 25.683 1.00 97.12 291 ARG A CA 1
ATOM 2375 C C . ARG A 1 291 ? -10.223 -2.885 24.852 1.00 97.12 291 ARG A C 1
ATOM 2377 O O . ARG A 1 291 ? -10.997 -3.824 24.741 1.00 97.12 291 ARG A O 1
ATOM 2384 N N . ILE A 1 292 ? -8.998 -2.927 24.331 1.00 96.94 292 ILE A N 1
ATOM 2385 C CA . ILE A 1 292 ? -8.507 -4.094 23.576 1.00 96.94 292 ILE A CA 1
ATOM 2386 C C . ILE A 1 292 ? -8.427 -5.324 24.481 1.00 96.94 292 ILE A C 1
ATOM 2388 O O . ILE A 1 292 ? -8.838 -6.409 24.084 1.00 96.94 292 ILE A O 1
ATOM 2392 N N . LEU A 1 293 ? -7.955 -5.156 25.720 1.00 95.25 293 LEU A N 1
ATOM 2393 C CA . LEU A 1 293 ? -7.853 -6.262 26.674 1.00 95.25 293 LEU A CA 1
ATOM 2394 C C . LEU A 1 293 ? -9.216 -6.817 27.100 1.00 95.25 293 LEU A C 1
ATOM 2396 O O . LEU A 1 293 ? -9.279 -7.989 27.462 1.00 95.25 293 LEU A O 1
ATOM 2400 N N . SER A 1 294 ? -10.269 -5.994 27.094 1.00 95.00 294 SER A N 1
ATOM 2401 C CA . SER A 1 294 ? -11.622 -6.397 27.497 1.00 95.00 294 SER A CA 1
ATOM 2402 C C . SER A 1 294 ? -12.532 -6.799 26.338 1.00 95.00 294 SER A C 1
ATOM 2404 O O . SER A 1 294 ? -13.436 -7.599 26.533 1.00 95.00 294 SER A O 1
ATOM 2406 N N . GLU A 1 295 ? -12.349 -6.213 25.153 1.00 95.44 295 GLU A N 1
ATOM 2407 C CA . GLU A 1 295 ? -13.263 -6.367 24.011 1.00 95.44 295 GLU A CA 1
ATOM 2408 C C . GLU A 1 295 ? -12.680 -7.265 22.905 1.00 95.44 295 GLU A C 1
ATOM 2410 O O . GLU A 1 295 ? -13.431 -7.726 22.053 1.00 95.44 295 GLU A O 1
ATOM 2415 N N . CYS A 1 296 ? -11.363 -7.513 22.890 1.00 94.44 296 CYS A N 1
ATOM 2416 C CA . CYS A 1 296 ? -10.663 -8.208 21.800 1.00 94.44 296 CYS A CA 1
ATOM 2417 C C . CYS A 1 296 ? -9.804 -9.379 22.316 1.00 94.44 296 CYS A C 1
ATOM 2419 O O . CYS A 1 296 ? -8.615 -9.461 22.015 1.00 94.44 296 CYS A O 1
ATOM 2421 N N . GLU A 1 297 ? -10.392 -10.290 23.101 1.00 89.25 297 GLU A N 1
ATOM 2422 C CA . GLU A 1 297 ? -9.679 -11.353 23.841 1.00 89.25 297 GLU A CA 1
ATOM 2423 C C . GLU A 1 297 ? -8.851 -12.327 22.978 1.00 89.25 297 GLU A C 1
ATOM 2425 O O . GLU A 1 297 ? -7.911 -12.946 23.478 1.00 89.25 297 GLU A O 1
ATOM 2430 N N . SER A 1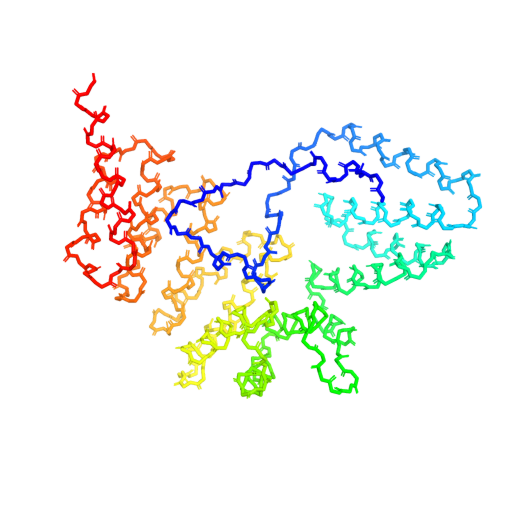 298 ? -9.162 -12.462 21.687 1.00 90.75 298 SER A N 1
ATOM 2431 C CA . SER A 1 298 ? -8.420 -13.308 20.742 1.00 90.75 298 SER A CA 1
ATOM 2432 C C . SER A 1 298 ? -7.345 -12.558 19.948 1.00 90.75 298 SER A C 1
ATOM 2434 O O . SER A 1 298 ? -6.707 -13.150 19.077 1.00 90.75 298 SER A O 1
ATOM 2436 N N . SER A 1 299 ? -7.152 -11.259 20.198 1.00 93.75 299 SER A N 1
ATOM 2437 C CA . SER A 1 299 ? -6.225 -10.436 19.423 1.00 93.75 299 SER A CA 1
ATOM 2438 C C . SER A 1 299 ? -4.763 -10.808 19.680 1.00 93.75 299 SER A C 1
ATOM 2440 O O . SER A 1 299 ? -4.309 -10.943 20.820 1.00 93.75 299 SER A O 1
ATOM 2442 N N . LEU A 1 300 ? -3.979 -10.856 18.602 1.00 93.06 300 LEU A N 1
ATOM 2443 C CA . LEU A 1 300 ? -2.520 -10.994 18.663 1.00 93.06 300 LEU A CA 1
ATOM 2444 C C . LEU A 1 300 ? -1.828 -9.758 19.272 1.00 93.06 300 LEU A C 1
ATOM 2446 O O . LEU A 1 300 ? -0.648 -9.820 19.619 1.00 93.06 300 LEU A O 1
ATOM 2450 N N . LEU A 1 301 ? -2.548 -8.641 19.432 1.00 95.06 301 LEU A N 1
ATOM 2451 C CA . LEU A 1 301 ? -2.032 -7.397 20.006 1.00 95.06 301 LEU A CA 1
ATOM 2452 C C . LEU A 1 301 ? -2.082 -7.365 21.540 1.00 95.06 301 LEU A C 1
ATOM 2454 O O . LEU A 1 301 ? -1.471 -6.480 22.138 1.00 95.06 301 LEU A O 1
ATOM 2458 N N . ILE A 1 302 ? -2.739 -8.329 22.197 1.00 95.31 302 ILE A N 1
ATOM 2459 C CA . ILE A 1 302 ? -2.923 -8.330 23.659 1.00 95.31 302 ILE A CA 1
ATOM 2460 C C . ILE A 1 302 ? -1.598 -8.214 24.413 1.00 95.31 302 ILE A C 1
ATOM 2462 O O . ILE A 1 302 ? -1.446 -7.342 25.269 1.00 95.31 302 ILE A O 1
ATOM 2466 N N . GLU A 1 303 ? -0.631 -9.083 24.121 1.00 95.12 303 GLU A N 1
ATOM 2467 C CA . GLU A 1 303 ? 0.640 -9.096 24.852 1.00 95.12 303 GLU A CA 1
ATOM 2468 C C . GLU A 1 303 ? 1.508 -7.857 24.571 1.00 95.12 303 GLU A C 1
ATOM 2470 O O . GLU A 1 303 ? 1.952 -7.226 25.539 1.00 95.12 303 GLU A O 1
ATOM 2475 N N . PRO A 1 304 ? 1.709 -7.423 23.306 1.00 95.75 304 PRO A N 1
ATOM 2476 C CA . PRO A 1 304 ? 2.361 -6.145 23.012 1.00 95.75 304 PRO A CA 1
ATOM 2477 C C . PRO A 1 304 ? 1.746 -4.963 23.773 1.00 95.75 304 PRO A C 1
ATOM 2479 O O . PRO A 1 304 ? 2.471 -4.156 24.361 1.00 95.75 304 PRO A O 1
ATOM 2482 N N . ILE A 1 305 ? 0.415 -4.899 23.837 1.00 96.56 305 ILE A N 1
ATOM 2483 C CA . ILE A 1 305 ? -0.306 -3.801 24.485 1.00 96.56 305 ILE A CA 1
ATOM 2484 C C . ILE A 1 305 ? -0.211 -3.878 26.008 1.00 96.56 305 ILE A C 1
ATOM 2486 O O . ILE A 1 305 ? 0.055 -2.862 26.651 1.00 96.56 305 ILE A O 1
ATOM 2490 N N . ARG A 1 306 ? -0.311 -5.068 26.614 1.00 95.56 306 ARG A N 1
ATOM 2491 C CA . ARG A 1 306 ? -0.061 -5.259 28.058 1.00 95.56 306 ARG A CA 1
ATOM 2492 C C . ARG A 1 306 ? 1.328 -4.775 28.459 1.00 95.56 306 ARG A C 1
ATOM 2494 O O . ARG A 1 306 ? 1.486 -4.138 29.504 1.00 95.56 306 ARG A O 1
ATOM 2501 N N . LEU A 1 307 ? 2.341 -5.078 27.647 1.00 95.62 307 LEU A N 1
ATOM 2502 C CA . LEU A 1 307 ? 3.702 -4.602 27.882 1.00 95.62 307 LEU A CA 1
ATOM 2503 C C . LEU A 1 307 ? 3.794 -3.077 27.770 1.00 95.62 307 LEU A C 1
ATOM 2505 O O . LEU A 1 307 ? 4.487 -2.467 28.586 1.00 95.62 307 LEU A O 1
ATOM 2509 N N . ASN A 1 308 ? 3.093 -2.466 26.811 1.00 95.94 308 ASN A N 1
ATOM 2510 C CA . ASN A 1 308 ? 3.081 -1.014 26.657 1.00 95.94 308 ASN A CA 1
ATOM 2511 C C . ASN A 1 308 ? 2.382 -0.301 27.823 1.00 95.94 308 ASN A C 1
ATOM 2513 O O . ASN A 1 308 ? 2.968 0.595 28.428 1.00 95.94 308 ASN A O 1
ATOM 2517 N N . ILE A 1 309 ? 1.202 -0.778 28.237 1.00 95.88 309 ILE A N 1
ATOM 2518 C CA . ILE A 1 309 ? 0.476 -0.270 29.413 1.00 95.88 309 ILE A CA 1
ATOM 2519 C C . ILE A 1 309 ? 1.396 -0.243 30.640 1.00 95.88 309 ILE A C 1
ATOM 2521 O O . ILE A 1 309 ? 1.530 0.788 31.294 1.00 95.88 309 ILE A O 1
ATOM 2525 N N . ARG A 1 310 ? 2.110 -1.344 30.922 1.00 94.50 310 ARG A N 1
ATOM 2526 C CA . ARG A 1 310 ? 3.047 -1.416 32.061 1.00 94.50 310 ARG A CA 1
ATOM 2527 C C . ARG A 1 310 ? 4.165 -0.374 31.982 1.00 94.50 310 ARG A C 1
ATOM 2529 O O . ARG A 1 310 ? 4.617 0.096 33.025 1.00 94.50 310 ARG A O 1
ATOM 2536 N N . LYS A 1 311 ? 4.653 -0.044 30.782 1.00 93.25 311 LYS A N 1
ATOM 2537 C CA . LYS A 1 311 ? 5.672 1.003 30.593 1.00 93.25 311 LYS A CA 1
ATOM 2538 C C . LYS A 1 311 ? 5.087 2.388 30.856 1.00 93.25 311 LYS A C 1
ATOM 2540 O O . LYS A 1 311 ? 5.733 3.180 31.536 1.00 93.25 311 LYS A O 1
ATOM 2545 N N . LEU A 1 312 ? 3.883 2.659 30.355 1.00 90.50 312 LEU A N 1
ATOM 2546 C CA . LEU A 1 312 ? 3.198 3.938 30.536 1.00 90.50 312 LEU A CA 1
ATOM 2547 C C . LEU A 1 312 ? 2.830 4.197 31.997 1.00 90.50 312 LEU A C 1
ATOM 2549 O O . LEU A 1 312 ? 3.136 5.264 32.517 1.00 90.50 312 LEU A O 1
ATOM 2553 N N . SER A 1 313 ? 2.265 3.207 32.693 1.00 86.12 313 SER A N 1
ATOM 2554 C CA . SER A 1 313 ? 1.902 3.350 34.109 1.00 86.12 313 SER A CA 1
ATOM 2555 C C . SER A 1 313 ? 3.115 3.666 34.986 1.00 86.12 313 SER A C 1
ATOM 2557 O O . SER A 1 313 ? 3.042 4.560 35.818 1.00 86.12 313 SER A O 1
ATOM 2559 N N . LYS A 1 314 ? 4.263 3.021 34.738 1.00 84.94 314 LYS A N 1
ATOM 2560 C CA . LYS A 1 314 ? 5.507 3.300 35.477 1.00 84.94 314 LYS A CA 1
ATOM 2561 C C . LYS A 1 314 ? 6.055 4.709 35.251 1.00 84.94 314 LYS A C 1
ATOM 2563 O O . LYS A 1 314 ? 6.678 5.250 36.151 1.00 84.94 314 LYS A O 1
ATOM 2568 N N . ARG A 1 315 ? 5.864 5.282 34.057 1.00 77.31 315 ARG A N 1
ATOM 2569 C CA . ARG A 1 315 ? 6.295 6.656 33.740 1.00 77.31 315 ARG A CA 1
ATOM 2570 C C . ARG A 1 315 ? 5.406 7.716 34.387 1.00 77.31 315 ARG A C 1
ATOM 2572 O O . ARG A 1 315 ? 5.876 8.819 34.606 1.00 77.31 315 ARG A O 1
ATOM 2579 N N . ASN A 1 316 ? 4.147 7.388 34.674 1.00 63.12 316 ASN A N 1
ATOM 2580 C CA . ASN A 1 316 ? 3.213 8.309 35.324 1.00 63.12 316 ASN A CA 1
ATOM 2581 C C . ASN A 1 316 ? 3.377 8.345 36.857 1.00 63.12 316 ASN A C 1
ATOM 2583 O O . ASN A 1 316 ? 2.871 9.261 37.497 1.00 63.12 316 ASN A O 1
ATOM 2587 N N . GLU A 1 317 ? 4.048 7.351 37.447 1.00 58.38 317 GLU A N 1
ATOM 2588 C CA . GLU A 1 317 ? 4.313 7.253 38.893 1.00 58.38 317 GLU A CA 1
ATOM 2589 C C . GLU A 1 317 ? 5.627 7.939 39.328 1.00 58.38 317 GLU A C 1
ATOM 2591 O O . GLU A 1 317 ? 5.880 8.058 40.528 1.00 58.38 317 GLU A O 1
ATOM 2596 N N . SER A 1 318 ? 6.463 8.371 38.375 1.00 46.38 318 SER A N 1
ATOM 2597 C CA . SER A 1 318 ? 7.780 9.003 38.578 1.00 46.38 318 SER A CA 1
ATOM 2598 C C . SER A 1 318 ? 7.772 10.491 38.263 1.00 46.38 318 SER A C 1
ATOM 2600 O O . SER A 1 318 ? 8.351 11.261 39.060 1.00 46.38 318 SER A O 1
#

Foldseek 3Di:
DDDDPLNVQQDDFDDDDFDDDVPPQPLLDDSPLDAGPDDPVVLVVLLVVLVVCLVPDAQALVNLVSLQVNLVCCCRHVVVLVSSLVSLVVSVVSDHDPVSVVVSLLVNLLSCLLQVVLVVNLVSLPDPDPDDPDPSSSSNLLSCLLVLNVVVLQVVLVVCLVDPDPVDPNNVSSVVVNCVCVQQPDPWDPLSSVLSSLLSVLSSCSSNSVLVVSLVSLVVSCVVPVPGRCNLVSLLVSLVSCVSVLVLVVSLVSLCVNPDLVCVLVSLQSNLSSCVPRVVNNVVSLVSLVCCVVRNVPDPCVVVSVVVNVVSVVVVVD

Nearest PDB structures (foldseek):
  4kyo-assembly1_D  TM=3.836E-01  e=6.876E-03  Homo sapiens
  4wne-assembly1_A  TM=3.608E-01  e=5.105E-03  Homo sapiens
  8bbg-assembly1_D  TM=3.244E-01  e=1.909E-02  Homo sapiens
  7zr1-assembly1_C  TM=9.717E-02  e=2.546E+00  Thermochaetoides thermophila